Protein AF-A0A6P7I4U1-F1 (afdb_monomer)

Foldseek 3Di:
DDDDDDDDDDPPPPPPPPPFFAWEWEFEAEPNHTDDIDIDRHQFLLRVLVVVDVVPDQKDWDFKWWCDPLQNDTATDDRGPRDDHHHIYMYTYIYRPDPDDPPDDDDDDDDDDDDDDDDDDDDDDDDDDDDDDDDDDDDDDDDDPPPDQLALVVLVVLCVVQPVVLVVVCVVPVHDDPVSVVVSLLSLLVVQCVVQNLDHDLNSQVNNLVSVCVSRVVQQDDPDPPDPRSCQSPNSVVRDHDSSVSSVVVVVVVVVVVVVVVVVPDDDDDDD

Organism: NCBI:txid210632

Structure (mmCIF, N/CA/C/O backbone):
data_AF-A0A6P7I4U1-F1
#
_entry.id   AF-A0A6P7I4U1-F1
#
loop_
_atom_site.group_PDB
_atom_site.id
_atom_site.type_symbol
_atom_site.label_atom_id
_atom_site.label_alt_id
_atom_site.label_comp_id
_atom_site.label_asym_id
_atom_site.label_entity_id
_atom_site.label_seq_id
_atom_site.pdbx_PDB_ins_code
_atom_site.Cartn_x
_atom_site.Cartn_y
_atom_site.Cartn_z
_atom_site.occupancy
_atom_site.B_iso_or_equiv
_atom_site.auth_seq_id
_atom_site.auth_comp_id
_atom_site.auth_asym_id
_atom_site.auth_atom_id
_atom_site.pdbx_PDB_model_num
ATOM 1 N N . MET A 1 1 ? 2.309 65.330 44.143 1.00 39.72 1 MET A N 1
ATOM 2 C CA . MET A 1 1 ? 3.535 64.670 43.659 1.00 39.72 1 MET A CA 1
ATOM 3 C C . MET A 1 1 ? 3.526 63.281 44.280 1.00 39.72 1 MET A C 1
ATOM 5 O O . MET A 1 1 ? 3.854 63.152 45.448 1.00 39.72 1 MET A O 1
ATOM 9 N N . GLU A 1 2 ? 2.742 62.351 43.724 1.00 34.06 2 GLU A N 1
ATOM 10 C CA . GLU A 1 2 ? 3.136 61.467 42.596 1.00 34.06 2 GLU A CA 1
ATOM 11 C C . GLU A 1 2 ? 4.381 60.663 42.990 1.00 34.06 2 GLU A C 1
ATOM 13 O O . GLU A 1 2 ? 5.424 61.255 43.229 1.00 34.06 2 GLU A O 1
ATOM 18 N N . GLY A 1 3 ? 4.265 59.367 43.300 1.00 31.33 3 GLY A N 1
ATOM 19 C CA . GLY A 1 3 ? 4.234 58.259 42.324 1.00 31.33 3 GLY A CA 1
ATOM 20 C C . GLY A 1 3 ? 5.663 57.680 42.240 1.00 31.33 3 GLY A C 1
ATOM 21 O O . GLY A 1 3 ? 6.614 58.435 42.329 1.00 31.33 3 GLY A O 1
ATOM 22 N N . ALA A 1 4 ? 5.976 56.392 42.138 1.00 36.06 4 ALA A N 1
ATOM 23 C CA . ALA A 1 4 ? 5.237 55.167 41.907 1.00 36.06 4 ALA A CA 1
ATOM 24 C C . ALA A 1 4 ? 6.089 53.999 42.461 1.00 36.06 4 ALA A C 1
ATOM 26 O O . ALA A 1 4 ? 7.318 54.037 42.394 1.00 36.06 4 ALA A O 1
ATOM 27 N N . SER A 1 5 ? 5.440 52.964 42.996 1.00 37.59 5 SER A N 1
ATOM 28 C CA . SER A 1 5 ? 6.073 51.684 43.332 1.00 37.59 5 SER A CA 1
ATOM 29 C C . SER A 1 5 ? 5.970 50.771 42.109 1.00 37.59 5 SER A C 1
ATOM 31 O O . SER A 1 5 ? 4.864 50.468 41.660 1.00 37.59 5 SER A O 1
ATOM 33 N N . LEU A 1 6 ? 7.106 50.386 41.527 1.00 38.91 6 LEU A N 1
ATOM 34 C CA . LEU A 1 6 ? 7.169 49.507 40.359 1.00 38.91 6 LEU A CA 1
ATOM 35 C C . LEU A 1 6 ? 6.999 48.046 40.794 1.00 38.91 6 LEU A C 1
ATOM 37 O O . LEU A 1 6 ? 7.969 47.346 41.071 1.00 38.91 6 LEU A O 1
ATOM 41 N N . GLY A 1 7 ? 5.750 47.583 40.833 1.00 37.88 7 GLY A N 1
ATOM 42 C CA . GLY A 1 7 ? 5.425 46.162 40.768 1.00 37.88 7 GLY A CA 1
ATOM 43 C C . GLY A 1 7 ? 5.428 45.713 39.310 1.00 37.88 7 GLY A C 1
ATOM 44 O O . GLY A 1 7 ? 4.449 45.923 38.599 1.00 37.88 7 GLY A O 1
ATOM 45 N N . LEU A 1 8 ? 6.523 45.112 38.842 1.00 37.06 8 LEU A N 1
ATOM 46 C CA . LEU A 1 8 ? 6.523 44.408 37.561 1.00 37.06 8 LEU A CA 1
ATOM 47 C C . LEU A 1 8 ? 5.940 43.013 37.776 1.00 37.06 8 LEU A C 1
ATOM 49 O O . LEU A 1 8 ? 6.559 42.129 38.365 1.00 37.06 8 LEU A O 1
ATOM 53 N N . HIS A 1 9 ? 4.698 42.875 37.321 1.00 40.59 9 HIS A N 1
ATOM 54 C CA . HIS A 1 9 ? 3.956 41.632 37.249 1.00 40.59 9 HIS A CA 1
ATOM 55 C C . HIS A 1 9 ? 4.728 40.587 36.441 1.00 40.59 9 HIS A C 1
ATOM 57 O O . HIS A 1 9 ? 5.174 40.831 35.320 1.00 40.59 9 HIS A O 1
ATOM 63 N N . HIS A 1 10 ? 4.829 39.400 37.030 1.00 37.84 10 HIS A N 1
ATOM 64 C CA . HIS A 1 10 ? 5.181 38.163 36.356 1.00 37.84 10 HIS A CA 1
ATOM 65 C C . HIS A 1 10 ? 4.179 37.958 35.208 1.00 37.84 10 HIS A C 1
ATOM 67 O O . HIS A 1 10 ? 2.999 37.700 35.451 1.00 37.84 10 HIS A O 1
ATOM 73 N N . TYR A 1 11 ? 4.622 38.122 33.962 1.00 29.64 11 TYR A N 1
ATOM 74 C CA . TYR A 1 11 ? 3.853 37.701 32.795 1.00 29.64 11 TYR A CA 1
ATOM 75 C C . TYR A 1 11 ? 3.825 36.170 32.797 1.00 29.64 11 TYR A C 1
ATOM 77 O O . TYR A 1 11 ? 4.757 35.516 32.337 1.00 29.64 11 TYR A O 1
ATOM 85 N N . GLN A 1 12 ? 2.763 35.587 33.353 1.00 35.91 12 GLN A N 1
ATOM 86 C CA . GLN A 1 12 ? 2.367 34.232 32.993 1.00 35.91 12 GLN A CA 1
ATOM 87 C C . GLN A 1 12 ? 1.785 34.307 31.583 1.00 35.91 12 GLN A C 1
ATOM 89 O O . GLN A 1 12 ? 0.635 34.699 31.388 1.00 35.91 12 GLN A O 1
ATOM 94 N N . SER A 1 13 ? 2.609 33.974 30.593 1.00 34.09 13 SER A N 1
ATOM 95 C CA . SER A 1 13 ? 2.154 33.691 29.237 1.00 34.09 13 SER A CA 1
ATOM 96 C C . SER A 1 13 ? 1.272 32.447 29.285 1.00 34.09 13 SER A C 1
ATOM 98 O O . SER A 1 13 ? 1.757 31.323 29.223 1.00 34.09 13 SER A O 1
ATOM 100 N N . ASN A 1 14 ? -0.031 32.652 29.450 1.00 33.56 14 ASN A N 1
ATOM 101 C CA . ASN A 1 14 ? -1.028 31.607 29.305 1.00 33.56 14 ASN A CA 1
ATOM 102 C C . ASN A 1 14 ? -1.329 31.454 27.807 1.00 33.56 14 ASN A C 1
ATOM 104 O O . ASN A 1 14 ? -2.314 31.984 27.297 1.00 33.56 14 ASN A O 1
ATOM 108 N N . THR A 1 15 ? -0.439 30.786 27.075 1.00 37.62 15 THR A N 1
ATOM 109 C CA . THR A 1 15 ? -0.746 30.279 25.734 1.00 37.62 15 THR A CA 1
ATOM 110 C C . THR A 1 15 ? -1.595 29.024 25.900 1.00 37.62 15 THR A C 1
ATOM 112 O O . THR A 1 15 ? -1.105 27.903 25.808 1.00 37.62 15 THR A O 1
ATOM 115 N N . GLN A 1 16 ? -2.881 29.209 26.202 1.00 42.22 16 GLN A N 1
ATOM 116 C CA . GLN A 1 16 ? -3.880 28.201 25.866 1.00 42.22 16 GLN A CA 1
ATOM 117 C C . GLN A 1 16 ? -4.020 28.236 24.346 1.00 42.22 16 GLN A C 1
ATOM 119 O O . GLN A 1 16 ? -4.801 29.019 23.806 1.00 42.22 16 GLN A O 1
ATOM 124 N N . ASP A 1 17 ? -3.210 27.424 23.666 1.00 42.75 17 ASP A N 1
ATOM 125 C CA . ASP A 1 17 ? -3.489 27.024 22.294 1.00 42.75 17 ASP A CA 1
ATOM 126 C C . ASP A 1 17 ? -4.909 26.461 22.272 1.00 42.75 17 ASP A C 1
ATOM 128 O O . ASP A 1 17 ? -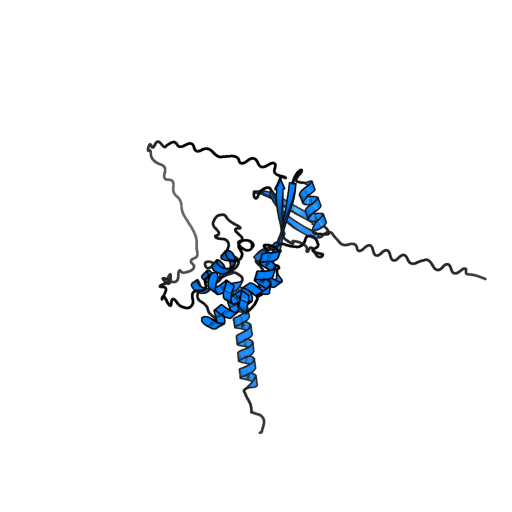5.213 25.419 22.855 1.00 42.75 17 ASP A O 1
ATOM 132 N N . ASN A 1 18 ? -5.810 27.215 21.653 1.00 46.75 18 ASN A N 1
ATOM 133 C CA . ASN A 1 18 ? -7.173 26.800 21.379 1.00 46.75 18 ASN A CA 1
ATOM 134 C C . ASN A 1 18 ? -7.123 25.827 20.195 1.00 46.75 18 ASN A C 1
ATOM 136 O O . ASN A 1 18 ? -7.522 26.164 19.080 1.00 46.75 18 ASN A O 1
ATOM 140 N N . LEU A 1 19 ? -6.523 24.656 20.418 1.00 60.91 19 LEU A N 1
ATOM 141 C CA . LEU A 1 19 ? -6.431 23.608 19.417 1.00 60.91 19 LEU A CA 1
ATOM 142 C C . LEU A 1 19 ? -7.811 22.952 19.329 1.00 60.91 19 LEU A C 1
ATOM 144 O O . LEU A 1 19 ? -8.215 22.192 20.208 1.00 60.91 19 LEU A O 1
ATOM 148 N N . GLN A 1 20 ? -8.581 23.341 18.313 1.00 75.94 20 GLN A N 1
ATOM 149 C CA . GLN A 1 20 ? -9.867 22.715 18.018 1.00 75.94 20 GLN A CA 1
ATOM 150 C C . GLN A 1 20 ? -9.642 21.215 17.761 1.00 75.94 20 GLN A C 1
ATOM 152 O O . GLN A 1 20 ? -8.737 20.873 16.994 1.00 75.94 20 GLN A O 1
ATOM 157 N N . PRO A 1 21 ? -10.442 20.322 18.371 1.00 84.88 21 PRO A N 1
ATOM 158 C CA . PRO A 1 21 ? -10.304 18.892 18.151 1.00 84.88 21 PRO A CA 1
ATOM 159 C C . PRO A 1 21 ? -10.572 18.547 16.691 1.00 84.88 21 PRO A C 1
ATOM 161 O O . PRO A 1 21 ? -11.533 19.031 16.091 1.00 84.88 21 PRO A O 1
ATOM 164 N N . SER A 1 22 ? -9.731 17.680 16.134 1.00 91.00 22 SER A N 1
ATOM 165 C CA . SER A 1 22 ? -9.856 17.238 14.750 1.00 91.00 22 SER A CA 1
ATOM 166 C C . SER A 1 22 ? -11.030 16.282 14.599 1.00 91.00 22 SER A C 1
ATOM 168 O O . SER A 1 22 ? -11.229 15.375 15.413 1.00 91.00 22 SER A O 1
ATOM 170 N N . LYS A 1 23 ? -11.800 16.463 13.529 1.00 94.12 23 LYS A N 1
ATOM 171 C CA . LYS A 1 23 ? -12.938 15.619 13.177 1.00 94.12 23 LYS A CA 1
ATOM 172 C C . LYS A 1 23 ? -12.474 14.456 12.311 1.00 94.12 23 LYS A C 1
ATOM 174 O O . LYS A 1 23 ? -12.274 14.630 11.116 1.00 94.12 23 LYS A O 1
ATOM 179 N N . VAL A 1 24 ? -12.372 13.254 12.863 1.00 94.31 24 VAL A N 1
ATOM 180 C CA . VAL A 1 24 ? -11.887 12.067 12.135 1.00 94.31 24 VAL A CA 1
ATOM 181 C C . VAL A 1 24 ? -12.987 11.028 11.942 1.00 94.31 24 VAL A C 1
ATOM 183 O O . VAL A 1 24 ? -13.883 10.888 12.776 1.00 94.31 24 VAL A O 1
ATOM 186 N N . LEU A 1 25 ? -12.935 10.295 10.831 1.00 95.25 25 LEU A N 1
ATOM 187 C CA . LEU A 1 25 ? -13.871 9.218 10.515 1.00 95.25 25 LEU A CA 1
ATOM 188 C C . LEU A 1 25 ? -13.248 7.883 10.913 1.00 95.25 25 LEU A C 1
ATOM 190 O O . LEU A 1 25 ? -12.167 7.540 10.442 1.00 95.25 25 LEU A O 1
ATOM 194 N N . VAL A 1 26 ? -13.945 7.095 11.722 1.00 95.25 26 VAL A N 1
ATOM 195 C CA . VAL A 1 26 ? -13.445 5.808 12.212 1.00 95.25 26 VAL A CA 1
ATOM 196 C C . VAL A 1 26 ? -14.404 4.696 11.850 1.00 95.25 26 VAL A C 1
ATOM 198 O O . VAL A 1 26 ? -15.600 4.796 12.114 1.00 95.25 26 VAL A O 1
ATOM 201 N N . THR A 1 27 ? -13.864 3.615 11.298 1.00 94.62 27 THR A N 1
ATOM 202 C CA . THR A 1 27 ? -14.564 2.330 11.207 1.00 94.62 27 THR A CA 1
ATOM 203 C C . THR A 1 27 ? -13.949 1.368 12.216 1.00 94.62 27 THR A C 1
ATOM 205 O O . THR A 1 27 ? -12.745 1.109 12.173 1.00 94.62 27 THR A O 1
ATOM 208 N N . THR A 1 28 ? -14.760 0.858 13.136 1.00 93.94 28 THR A N 1
ATOM 209 C CA . THR A 1 28 ? -14.320 -0.060 14.190 1.00 93.94 28 THR A CA 1
ATOM 210 C C . THR A 1 28 ? -14.669 -1.485 13.803 1.00 93.94 28 THR A C 1
ATOM 212 O O . THR A 1 28 ? -15.816 -1.789 13.472 1.00 93.94 28 THR A O 1
ATOM 215 N N . PHE A 1 29 ? -13.680 -2.362 13.895 1.00 92.00 29 PHE A N 1
ATOM 216 C CA . PHE A 1 29 ? -13.803 -3.793 13.686 1.00 92.00 29 PHE A CA 1
ATOM 217 C C . PHE A 1 29 ? -13.573 -4.504 15.011 1.00 92.00 29 PHE A C 1
ATOM 219 O O . PHE A 1 29 ? -12.588 -4.233 15.692 1.00 92.00 29 PHE A O 1
ATOM 226 N N . LYS A 1 30 ? -14.459 -5.431 15.361 1.00 92.12 30 LYS A N 1
ATOM 227 C CA . LYS A 1 30 ? -14.314 -6.321 16.509 1.00 92.12 30 LYS A CA 1
ATOM 228 C C . LYS A 1 30 ? -14.248 -7.755 16.012 1.00 92.12 30 LYS A C 1
ATOM 230 O O . LYS A 1 30 ? -15.138 -8.176 15.278 1.00 92.12 30 LYS A O 1
ATOM 235 N N . ASP A 1 31 ? -13.188 -8.478 16.364 1.00 87.25 31 ASP A N 1
ATOM 236 C CA . ASP A 1 31 ? -12.969 -9.865 15.931 1.00 87.25 31 ASP A CA 1
ATOM 237 C C . ASP A 1 31 ? -13.151 -10.021 14.401 1.00 87.25 31 ASP A C 1
ATOM 239 O O . ASP A 1 31 ? -13.798 -10.941 13.905 1.00 87.25 31 ASP A O 1
ATOM 243 N N . LYS A 1 32 ? -12.586 -9.061 13.645 1.00 80.56 32 LYS A N 1
ATOM 244 C CA . LYS A 1 32 ? -12.658 -8.907 12.171 1.00 80.56 32 LYS A CA 1
ATOM 245 C C . LYS A 1 32 ? -14.027 -8.530 11.587 1.00 80.56 32 LYS A C 1
ATOM 247 O O . LYS A 1 32 ? -14.126 -8.368 10.374 1.00 80.56 32 LYS A O 1
ATOM 252 N N . THR A 1 33 ? -15.048 -8.333 12.412 1.00 85.19 33 THR A N 1
ATOM 253 C CA . THR A 1 33 ? -16.379 -7.899 11.968 1.00 85.19 33 THR A CA 1
ATOM 254 C C . THR A 1 33 ? -16.526 -6.393 12.151 1.00 85.19 33 THR A C 1
ATOM 256 O O . THR A 1 33 ? -16.206 -5.875 13.217 1.00 85.19 33 THR A O 1
ATOM 259 N N . GLU A 1 34 ? -16.999 -5.670 11.134 1.00 91.31 34 GLU A N 1
ATOM 260 C CA . GLU A 1 34 ? -17.320 -4.244 11.279 1.00 91.31 34 GLU A CA 1
ATOM 261 C C . GLU A 1 34 ? -18.470 -4.074 12.284 1.00 91.31 34 GLU A C 1
ATOM 263 O O . GLU A 1 34 ? -19.540 -4.654 12.106 1.00 91.31 34 GLU A O 1
ATOM 268 N N . VAL A 1 35 ? -18.257 -3.279 13.336 1.00 92.44 35 VAL A N 1
ATOM 269 C CA . VAL A 1 35 ? -19.256 -3.050 14.396 1.00 92.44 35 VAL A CA 1
ATOM 270 C C . VAL A 1 35 ? -19.761 -1.614 14.463 1.00 92.44 35 VAL A C 1
ATOM 272 O O . VAL A 1 35 ? -20.850 -1.384 14.984 1.00 92.44 35 VAL A O 1
ATOM 275 N N . ALA A 1 36 ? -18.994 -0.639 13.965 1.00 92.06 36 ALA A N 1
ATOM 276 C CA . ALA A 1 36 ? -19.393 0.765 14.007 1.00 92.06 36 ALA A CA 1
ATOM 277 C C . ALA A 1 36 ? -18.668 1.626 12.964 1.00 92.06 36 ALA A C 1
ATOM 279 O O . ALA A 1 36 ? -17.512 1.372 12.625 1.00 92.06 36 ALA A O 1
ATOM 280 N N . LYS A 1 37 ? -19.336 2.707 12.542 1.00 94.06 37 LYS A N 1
ATOM 281 C CA . LYS A 1 37 ? -18.764 3.828 11.785 1.00 94.06 37 LYS A CA 1
ATOM 282 C C . LYS A 1 37 ? -19.115 5.133 12.484 1.00 94.06 37 LYS A C 1
ATOM 284 O O . LYS A 1 37 ? -20.273 5.542 12.479 1.00 94.06 37 LYS A O 1
ATOM 289 N N . ASN A 1 38 ? -18.114 5.778 13.068 1.00 93.88 38 ASN A N 1
ATOM 290 C CA . ASN A 1 38 ? -18.288 6.940 13.928 1.00 93.88 38 ASN A CA 1
ATOM 291 C C . ASN A 1 38 ? -17.453 8.120 13.437 1.00 93.88 38 ASN A C 1
ATOM 293 O O . ASN A 1 38 ? -16.459 7.964 12.728 1.00 93.88 38 ASN A O 1
ATOM 297 N N . ILE A 1 39 ? -17.858 9.315 13.855 1.00 95.12 39 ILE A N 1
ATOM 298 C CA . ILE A 1 39 ? -17.056 10.524 13.718 1.00 95.12 39 ILE A CA 1
ATOM 299 C C . ILE A 1 39 ? -16.611 10.930 15.115 1.00 95.12 39 ILE A C 1
ATOM 301 O O . ILE A 1 39 ? -17.451 11.190 15.977 1.00 95.12 39 ILE A O 1
ATOM 305 N N . PHE A 1 40 ? -15.302 10.998 15.321 1.00 92.69 40 PHE A N 1
ATOM 306 C CA . PHE A 1 40 ? -14.706 11.407 16.585 1.00 92.69 40 PHE A CA 1
ATOM 307 C C . PHE A 1 40 ? -14.158 12.827 16.482 1.00 92.69 40 PHE A C 1
ATOM 309 O O . PHE A 1 40 ? -13.668 13.232 15.431 1.00 92.69 40 PHE A O 1
ATOM 316 N N . HIS A 1 41 ? -14.249 13.565 17.586 1.00 94.06 41 HIS A N 1
ATOM 317 C CA . HIS A 1 41 ? -13.580 14.851 17.762 1.00 94.06 41 HIS A CA 1
ATOM 318 C C . HIS A 1 41 ? -12.450 14.612 18.756 1.00 94.06 41 HIS A C 1
ATOM 320 O O . HIS A 1 41 ? -12.710 14.418 19.943 1.00 94.06 41 HIS A O 1
ATOM 326 N N . VAL A 1 42 ? -11.223 14.531 18.252 1.00 90.75 42 VAL A N 1
ATOM 327 C CA . VAL A 1 42 ? -10.058 14.065 19.015 1.00 90.75 42 VAL A CA 1
ATOM 328 C C . VAL A 1 42 ? -8.848 14.939 18.750 1.00 90.75 42 VAL A C 1
ATOM 330 O O . VAL A 1 42 ? -8.674 15.479 17.660 1.00 90.75 42 VAL A O 1
ATOM 333 N N . ASN A 1 43 ? -7.993 15.053 19.762 1.00 87.69 43 ASN A N 1
ATOM 334 C CA . ASN A 1 43 ? -6.753 15.827 19.664 1.00 87.69 43 ASN A CA 1
ATOM 335 C C . ASN A 1 43 ? -5.522 14.949 19.399 1.00 87.69 43 ASN A C 1
ATOM 337 O O . ASN A 1 43 ? -4.468 15.462 19.049 1.00 87.69 43 ASN A O 1
ATOM 341 N N . SER A 1 44 ? -5.631 13.629 19.590 1.00 88.25 44 SER A N 1
ATOM 342 C CA . SER A 1 44 ? -4.526 12.686 19.369 1.00 88.25 44 SER A CA 1
ATOM 343 C C . SER A 1 44 ? -5.021 11.289 18.991 1.00 88.25 44 SER A C 1
ATOM 345 O O . SER A 1 44 ? -6.161 10.919 19.286 1.00 88.25 44 SER A O 1
ATOM 347 N N . ALA A 1 45 ? -4.156 10.486 18.364 1.00 87.56 45 ALA A N 1
ATOM 348 C CA . ALA A 1 45 ? -4.453 9.083 18.070 1.00 87.56 45 ALA A CA 1
ATOM 349 C C . ALA A 1 45 ? -4.718 8.273 19.354 1.00 87.56 45 ALA A C 1
ATOM 351 O O . ALA A 1 45 ? -5.571 7.387 19.367 1.00 87.56 45 ALA A O 1
ATOM 352 N N . LYS A 1 46 ? -4.053 8.618 20.464 1.00 88.38 46 LYS A N 1
ATOM 353 C CA . LYS A 1 46 ? -4.313 8.005 21.771 1.00 88.38 46 LYS A CA 1
ATOM 354 C C . LYS A 1 46 ? -5.746 8.264 22.252 1.00 88.38 46 LYS A C 1
ATOM 356 O O . LYS A 1 46 ? -6.424 7.328 22.661 1.00 88.38 46 LYS A O 1
ATOM 361 N N . ASP A 1 47 ? -6.207 9.509 22.168 1.00 89.94 47 ASP A N 1
ATOM 362 C CA . ASP A 1 47 ? -7.576 9.904 22.530 1.00 89.94 47 ASP A CA 1
ATOM 363 C C . ASP A 1 47 ? -8.614 9.161 21.667 1.00 89.94 47 ASP A C 1
ATOM 365 O O . ASP A 1 47 ? -9.590 8.615 22.177 1.00 89.94 47 ASP A O 1
ATOM 369 N N . LEU A 1 48 ? -8.338 9.011 20.366 1.00 91.50 48 LEU A N 1
ATOM 370 C CA . LEU A 1 48 ? -9.152 8.206 19.450 1.00 91.50 48 LEU A CA 1
ATOM 371 C C . LEU A 1 48 ? -9.293 6.743 19.893 1.00 91.50 48 LEU A C 1
ATOM 373 O O . LEU A 1 48 ? -10.395 6.186 19.874 1.00 91.50 48 LEU A O 1
ATOM 377 N N . ILE A 1 49 ? -8.181 6.121 20.288 1.00 90.44 49 ILE A N 1
ATOM 378 C CA . ILE A 1 49 ? -8.151 4.737 20.768 1.00 90.44 49 ILE A CA 1
ATOM 379 C C . ILE A 1 49 ? -8.915 4.616 22.087 1.00 90.44 49 ILE A C 1
ATOM 381 O O . ILE A 1 49 ? -9.776 3.745 22.206 1.00 90.44 49 ILE A O 1
ATOM 385 N N . ASP A 1 50 ? -8.635 5.492 23.054 1.00 90.75 50 ASP A N 1
ATOM 386 C CA . ASP A 1 50 ? -9.271 5.474 24.374 1.00 90.75 50 ASP A CA 1
ATOM 387 C C . ASP A 1 50 ? -10.800 5.611 24.239 1.00 90.75 50 ASP A C 1
ATOM 389 O O . ASP A 1 50 ? -11.552 4.826 24.825 1.00 90.75 50 ASP A O 1
ATOM 393 N N . GLN A 1 51 ? -11.273 6.545 23.402 1.00 92.25 51 GLN A N 1
ATOM 394 C CA . GLN A 1 51 ? -12.702 6.723 23.128 1.00 92.25 51 GLN A CA 1
ATOM 395 C C . GLN A 1 51 ? -13.319 5.511 22.415 1.00 92.25 51 GLN A C 1
ATOM 397 O O . GLN A 1 51 ? -14.451 5.127 22.716 1.00 92.25 51 GLN A O 1
ATOM 402 N N . SER A 1 52 ? -12.584 4.873 21.502 1.00 91.06 52 SER A N 1
ATOM 403 C CA . SER A 1 52 ? -13.058 3.674 20.796 1.00 91.06 52 SER A CA 1
ATOM 404 C C . SER A 1 52 ? -13.154 2.456 21.721 1.00 91.06 52 SER A C 1
ATOM 406 O O . SER A 1 52 ? -14.125 1.703 21.650 1.00 91.06 52 SER A O 1
ATOM 408 N N . LEU A 1 53 ? -12.193 2.284 22.633 1.00 90.94 53 LEU A N 1
ATOM 409 C CA . LEU A 1 53 ? -12.202 1.222 23.643 1.00 90.94 53 LEU A CA 1
ATOM 410 C C . LEU A 1 53 ? -13.303 1.433 24.688 1.00 90.94 53 LEU A C 1
ATOM 412 O O . LEU A 1 53 ? -13.945 0.470 25.101 1.00 90.94 53 LEU A O 1
ATOM 416 N N . ALA A 1 54 ? -13.585 2.680 25.077 1.00 89.38 54 ALA A N 1
ATOM 417 C CA . ALA A 1 54 ? -14.672 2.992 26.007 1.00 89.38 54 ALA A CA 1
ATOM 418 C C . ALA A 1 54 ? -16.056 2.573 25.471 1.00 89.38 54 ALA A C 1
ATOM 420 O O . ALA A 1 54 ? -16.944 2.230 26.251 1.00 89.38 54 ALA A O 1
ATOM 421 N N . GLN A 1 55 ? -16.236 2.557 24.146 1.00 87.31 55 GLN A N 1
ATOM 422 C CA . GLN A 1 55 ? -17.459 2.074 23.497 1.00 87.31 55 GLN A CA 1
ATOM 423 C C . GLN A 1 55 ? -17.545 0.539 23.434 1.00 87.31 55 GLN A C 1
ATOM 425 O O . GLN A 1 55 ? -18.622 0.004 23.179 1.00 87.31 55 GLN A O 1
ATOM 430 N N . GLN A 1 56 ? -16.433 -0.176 23.638 1.00 83.50 56 GLN A N 1
ATOM 431 C CA . GLN A 1 56 ? -16.309 -1.618 23.412 1.00 83.50 56 GLN A CA 1
ATOM 432 C C . GLN A 1 56 ? -15.657 -2.303 24.626 1.00 83.50 56 GLN A C 1
ATOM 434 O O . GLN A 1 56 ? -14.462 -2.594 24.650 1.00 83.50 56 GLN A O 1
ATOM 439 N N . THR A 1 57 ? -16.458 -2.592 25.656 1.00 82.19 57 THR A N 1
ATOM 440 C CA . THR A 1 57 ? -15.978 -3.216 26.902 1.00 82.19 57 THR A CA 1
ATOM 441 C C . THR A 1 57 ? -15.329 -4.583 26.668 1.00 82.19 57 THR A C 1
ATOM 443 O O . THR A 1 57 ? -15.844 -5.396 25.898 1.00 82.19 57 THR A O 1
ATOM 446 N N . GLY A 1 58 ? -14.236 -4.864 27.387 1.00 85.44 58 GLY A N 1
ATOM 447 C CA . GLY A 1 58 ? -13.557 -6.169 27.364 1.00 85.44 58 GLY A CA 1
ATOM 448 C C . GLY A 1 58 ? -12.731 -6.443 26.104 1.00 85.44 58 GLY A C 1
ATOM 449 O O . GLY A 1 58 ? -12.352 -7.590 25.864 1.00 85.44 58 GLY A O 1
ATOM 450 N N . CYS A 1 59 ? -12.468 -5.413 25.297 1.00 88.62 59 CYS A N 1
ATOM 451 C CA . CYS A 1 59 ? -11.656 -5.521 24.093 1.00 88.62 59 CYS A CA 1
ATOM 452 C C . CYS A 1 59 ? -10.273 -4.884 24.297 1.00 88.62 59 CYS A C 1
ATOM 454 O O . CYS A 1 59 ? -10.108 -3.994 25.133 1.00 88.62 59 CYS A O 1
ATOM 456 N N . VAL A 1 60 ? -9.288 -5.325 23.519 1.00 91.19 60 VAL A N 1
ATOM 457 C CA . VAL A 1 60 ? -7.966 -4.690 23.413 1.00 91.19 60 VAL A CA 1
ATOM 458 C C . VAL A 1 60 ? -7.743 -4.196 21.988 1.00 91.19 60 VAL A C 1
ATOM 460 O O . VAL A 1 60 ? -8.369 -4.694 21.055 1.00 91.19 60 VAL A O 1
ATOM 463 N N . LEU A 1 61 ? -6.878 -3.194 21.821 1.00 90.31 61 LEU A N 1
ATOM 464 C CA . LEU A 1 61 ? -6.480 -2.718 20.498 1.00 90.31 61 LEU A CA 1
ATOM 465 C C . LEU A 1 61 ? -5.526 -3.729 19.855 1.00 90.31 61 LEU A C 1
ATOM 467 O O . LEU A 1 61 ? -4.454 -3.985 20.398 1.00 90.31 61 LEU A O 1
ATOM 471 N N . ASP A 1 62 ? -5.886 -4.232 18.678 1.00 88.25 62 ASP A N 1
ATOM 472 C CA . ASP A 1 62 ? -5.002 -5.057 17.855 1.00 88.25 62 ASP A CA 1
ATOM 473 C C . ASP A 1 62 ? -4.160 -4.185 16.928 1.00 88.25 62 ASP A C 1
ATOM 475 O O . ASP A 1 62 ? -2.939 -4.315 16.864 1.00 88.25 62 ASP A O 1
ATOM 479 N N . ARG A 1 63 ? -4.831 -3.319 16.156 1.00 87.62 63 ARG A N 1
ATOM 480 C CA . ARG A 1 63 ? -4.214 -2.495 15.110 1.00 87.62 63 ARG A CA 1
ATOM 481 C C . ARG A 1 63 ? -4.972 -1.190 14.924 1.00 87.62 63 ARG A C 1
ATOM 483 O O . ARG A 1 63 ? -6.203 -1.164 14.941 1.00 87.62 63 ARG A O 1
ATOM 490 N N . LEU A 1 64 ? -4.220 -0.129 14.662 1.00 89.06 64 LEU A N 1
ATOM 491 C CA . LEU A 1 64 ? -4.725 1.156 14.197 1.00 89.06 64 LEU A CA 1
ATOM 492 C C . LEU A 1 64 ? -4.201 1.380 12.778 1.00 89.06 64 LEU A C 1
ATOM 494 O O . LEU A 1 64 ? -2.990 1.400 12.562 1.00 89.06 64 LEU A O 1
ATOM 498 N N . LEU A 1 65 ? -5.109 1.551 11.819 1.00 88.06 65 LEU A N 1
ATOM 499 C CA . LEU A 1 65 ? -4.750 1.886 10.447 1.00 88.06 65 LEU A CA 1
ATOM 500 C C . LEU A 1 65 ? -5.277 3.266 10.062 1.00 88.06 65 LEU A C 1
ATOM 502 O O . LEU A 1 65 ? -6.427 3.585 10.357 1.00 88.06 65 LEU A O 1
ATOM 506 N N . LYS A 1 66 ? -4.488 4.035 9.314 1.00 90.12 66 LYS A N 1
ATOM 507 C CA . LYS A 1 66 ? -4.880 5.316 8.712 1.00 90.12 66 LYS A CA 1
ATOM 508 C C . LYS A 1 66 ? -4.994 5.179 7.205 1.00 90.12 66 LYS A C 1
ATOM 510 O O . LYS A 1 66 ? -4.114 4.606 6.567 1.00 90.12 66 LYS A O 1
ATOM 515 N N . TYR A 1 67 ? -6.049 5.730 6.617 1.00 86.31 67 TYR A N 1
ATOM 516 C CA . TYR A 1 67 ? -6.155 5.835 5.171 1.00 86.31 67 TYR A CA 1
ATOM 517 C C . TYR A 1 67 ? -5.122 6.828 4.661 1.00 86.31 67 TYR A C 1
ATOM 519 O O . TYR A 1 67 ? -5.147 8.010 5.004 1.00 86.31 67 TYR A O 1
ATOM 527 N N . ASN A 1 68 ? -4.249 6.358 3.791 1.00 82.69 68 ASN A N 1
ATOM 528 C CA . ASN A 1 68 ? -3.265 7.186 3.140 1.00 82.69 68 ASN A CA 1
ATOM 529 C C . ASN A 1 68 ? -3.691 7.429 1.688 1.00 82.69 68 ASN A C 1
ATOM 531 O O . ASN A 1 68 ? -3.951 6.490 0.943 1.00 82.69 68 ASN A O 1
ATOM 535 N N . THR A 1 69 ? -3.789 8.696 1.288 1.00 80.00 69 THR A N 1
ATOM 536 C CA . THR A 1 69 ? -4.280 9.114 -0.035 1.00 80.00 69 THR A CA 1
ATOM 537 C C . THR A 1 69 ? -3.277 8.882 -1.152 1.00 80.00 69 THR A C 1
ATOM 539 O O . THR A 1 69 ? -3.690 8.488 -2.240 1.00 80.00 69 THR A O 1
ATOM 542 N N . ASP A 1 70 ? -1.978 9.065 -0.886 1.00 68.50 70 ASP A N 1
ATOM 543 C CA . ASP A 1 70 ? -0.927 8.632 -1.814 1.00 68.50 70 ASP A CA 1
ATOM 544 C C . ASP A 1 70 ? -1.072 7.134 -2.064 1.00 68.50 70 ASP A C 1
ATOM 546 O O . ASP A 1 70 ? -0.797 6.669 -3.171 1.00 68.50 70 ASP A O 1
ATOM 550 N N . PHE A 1 71 ? -1.492 6.416 -1.007 1.00 68.81 71 PHE A N 1
ATOM 551 C CA . PHE A 1 71 ? -1.592 4.978 -0.995 1.00 68.81 71 PHE A CA 1
ATOM 552 C C . PHE A 1 71 ? -2.927 4.351 -1.406 1.00 68.81 71 PHE A C 1
ATOM 554 O O . PHE A 1 71 ? -2.995 3.180 -1.767 1.00 68.81 71 PHE A O 1
ATOM 561 N N . MET A 1 72 ? -4.000 5.130 -1.436 1.00 73.50 72 MET A N 1
ATOM 562 C CA . MET A 1 72 ? -5.355 4.604 -1.598 1.00 73.50 72 MET A CA 1
ATOM 563 C C . MET A 1 72 ? -5.626 3.372 -0.710 1.00 73.50 72 MET A C 1
ATOM 565 O O . MET A 1 72 ? -6.363 2.466 -1.096 1.00 73.50 72 MET A O 1
ATOM 569 N N . GLU A 1 73 ? -4.990 3.314 0.462 1.00 76.81 73 GLU A N 1
ATOM 570 C CA . GLU A 1 73 ? -4.924 2.125 1.307 1.00 76.81 73 GLU A CA 1
ATOM 571 C C . GLU A 1 73 ? -4.857 2.512 2.788 1.00 76.81 73 GLU A C 1
ATOM 573 O O . GLU A 1 73 ? -4.437 3.617 3.137 1.00 76.81 73 GLU A O 1
ATOM 578 N N . TYR A 1 74 ? -5.254 1.587 3.660 1.00 83.06 74 TYR A N 1
ATOM 579 C CA . TYR A 1 74 ? -5.099 1.725 5.106 1.00 83.06 74 TYR A CA 1
ATOM 580 C C . TYR A 1 74 ? -3.732 1.181 5.545 1.00 83.06 74 TYR A C 1
ATOM 582 O O . TYR A 1 74 ? -3.448 -0.003 5.368 1.00 83.06 74 TYR A O 1
ATOM 590 N N . ILE A 1 75 ? -2.890 2.044 6.117 1.00 82.88 75 ILE A N 1
ATOM 591 C CA . ILE A 1 75 ? -1.535 1.713 6.586 1.00 82.88 75 ILE A CA 1
ATOM 592 C C . ILE A 1 75 ? -1.478 1.686 8.112 1.00 82.88 75 ILE A C 1
ATOM 594 O O . ILE A 1 75 ? -2.168 2.477 8.750 1.00 82.88 75 ILE A O 1
ATOM 598 N N . ASP A 1 76 ? -0.652 0.811 8.693 1.00 82.44 76 ASP A N 1
ATOM 599 C CA . ASP A 1 76 ? -0.386 0.848 10.136 1.00 82.44 76 ASP A CA 1
ATOM 600 C C . ASP A 1 76 ? 0.251 2.180 10.509 1.00 82.44 76 ASP A C 1
ATOM 602 O O . ASP A 1 76 ? 1.185 2.643 9.847 1.00 82.44 76 ASP A O 1
ATOM 606 N N . VAL A 1 77 ? -0.257 2.772 11.581 1.00 80.69 77 VAL A N 1
ATOM 607 C CA . VAL A 1 77 ? 0.275 4.010 12.141 1.00 80.69 77 VAL A CA 1
ATOM 608 C C . VAL A 1 77 ? 0.663 3.798 13.591 1.00 80.69 77 VAL A C 1
ATOM 610 O O . VAL A 1 77 ? 0.025 3.037 14.322 1.00 80.69 77 VAL A O 1
ATOM 613 N N . ASP A 1 78 ? 1.742 4.464 13.991 1.00 69.94 78 ASP A N 1
ATOM 614 C CA . ASP A 1 78 ? 2.155 4.484 15.386 1.00 69.94 78 ASP A CA 1
ATOM 615 C C . ASP A 1 78 ? 1.092 5.227 16.211 1.00 69.94 78 ASP A C 1
ATOM 617 O O . ASP A 1 78 ? 0.522 6.231 15.780 1.00 69.94 78 ASP A O 1
ATOM 621 N N . MET A 1 79 ? 0.839 4.732 17.420 1.00 68.25 79 MET A N 1
ATOM 622 C CA . MET A 1 79 ? -0.099 5.312 18.384 1.00 68.25 79 MET A CA 1
ATOM 623 C C . MET A 1 79 ? 0.304 6.734 18.810 1.00 68.25 79 MET A C 1
ATOM 625 O O . MET A 1 79 ? -0.510 7.453 19.388 1.00 68.25 79 MET A O 1
ATOM 629 N N . ASN A 1 80 ? 1.548 7.126 18.521 1.00 62.94 80 ASN A N 1
ATOM 630 C CA . ASN A 1 80 ? 2.119 8.436 18.810 1.00 62.94 80 ASN A CA 1
ATOM 631 C C . ASN A 1 80 ? 2.093 9.402 17.606 1.00 62.94 80 ASN A C 1
ATOM 633 O O . ASN A 1 80 ? 2.844 10.373 17.612 1.00 62.94 80 ASN A O 1
ATOM 637 N N . GLU A 1 81 ? 1.292 9.158 16.557 1.00 63.75 81 GLU A N 1
ATOM 638 C CA . GLU A 1 81 ? 1.130 10.138 15.466 1.00 63.75 81 GLU A CA 1
ATOM 639 C C . GLU A 1 81 ? 0.681 11.509 16.018 1.00 63.75 81 GLU A C 1
ATOM 641 O O . GLU A 1 81 ? -0.416 11.644 16.562 1.00 63.75 81 GLU A O 1
ATOM 646 N N . GLU A 1 82 ? 1.533 12.529 15.861 1.00 59.22 82 GLU A N 1
ATOM 647 C CA . GLU A 1 82 ? 1.340 13.861 16.459 1.00 59.22 82 GLU A CA 1
ATOM 648 C C . GLU A 1 82 ? 0.505 14.839 15.609 1.00 59.22 82 GLU A C 1
ATOM 650 O O . GLU A 1 82 ? 0.304 15.977 16.018 1.00 59.22 82 GLU A O 1
ATOM 655 N N . GLU A 1 83 ? -0.046 14.433 14.458 1.00 70.75 83 GLU A N 1
ATOM 656 C CA . GLU A 1 83 ? -0.919 15.324 13.678 1.00 70.75 83 GLU A CA 1
ATOM 657 C C . GLU A 1 83 ? -2.085 14.565 13.024 1.00 70.75 83 GLU A C 1
ATOM 659 O O . GLU A 1 83 ? -1.986 14.008 11.924 1.00 70.75 83 GLU A O 1
ATOM 664 N N . LEU A 1 84 ? -3.219 14.546 13.729 1.00 84.94 84 LEU A N 1
ATOM 665 C CA . LEU A 1 84 ? -4.513 14.214 13.141 1.00 84.94 84 LEU A CA 1
ATOM 666 C C . LEU A 1 84 ? -4.963 15.381 12.268 1.00 84.94 84 LEU A C 1
ATOM 668 O O . LEU A 1 84 ? -4.859 16.537 12.672 1.00 84.94 84 LEU A O 1
ATOM 672 N N . LYS A 1 85 ? -5.481 15.080 11.079 1.00 86.94 85 LYS A N 1
ATOM 673 C CA . LYS A 1 85 ? -6.087 16.087 10.211 1.00 86.94 85 LYS A CA 1
ATOM 674 C C . LYS A 1 85 ? -7.584 15.882 10.142 1.00 86.94 85 LYS A C 1
ATOM 676 O O . LYS A 1 85 ? -8.094 14.764 10.244 1.00 86.94 85 LYS A O 1
ATOM 681 N N . ASP A 1 86 ? -8.286 16.987 9.937 1.00 89.81 86 ASP A N 1
ATOM 682 C CA . ASP A 1 86 ? -9.718 16.958 9.702 1.00 89.81 86 ASP A CA 1
ATOM 683 C C . ASP A 1 86 ? -10.050 16.037 8.524 1.00 89.81 86 ASP A C 1
ATOM 685 O O . ASP A 1 86 ? -9.465 16.115 7.443 1.00 89.81 86 ASP A O 1
ATOM 689 N N . LEU A 1 87 ? -11.033 15.173 8.762 1.00 89.88 87 LEU A N 1
ATOM 690 C CA . LEU A 1 87 ? -11.547 14.137 7.874 1.0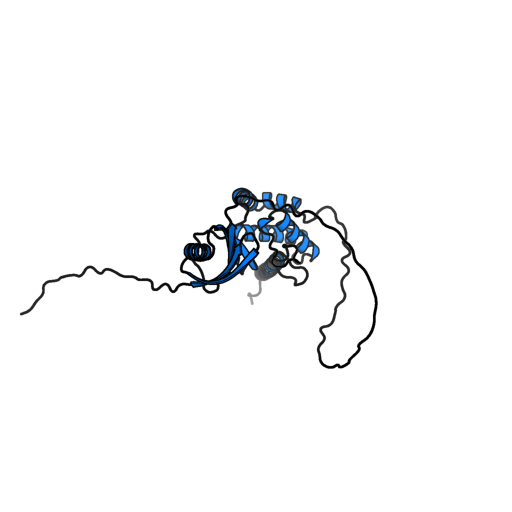0 89.88 87 LEU A CA 1
ATOM 691 C C . LEU A 1 87 ? -10.575 12.988 7.577 1.00 89.88 87 LEU A C 1
ATOM 693 O O . LEU A 1 87 ? -10.866 12.170 6.697 1.00 89.88 87 LEU A O 1
ATOM 697 N N . ASP A 1 88 ? -9.481 12.862 8.335 1.00 91.38 88 ASP A N 1
ATOM 698 C CA . ASP A 1 88 ? -8.672 11.646 8.309 1.00 91.38 88 ASP A CA 1
ATOM 699 C C . ASP A 1 88 ? -9.560 10.427 8.585 1.00 91.38 88 ASP A C 1
ATOM 701 O O . ASP A 1 88 ? -10.467 10.451 9.425 1.00 91.38 88 ASP A O 1
ATOM 705 N N . ARG A 1 89 ? -9.297 9.343 7.854 1.00 92.62 89 ARG A N 1
ATOM 706 C CA . ARG A 1 89 ? -10.060 8.099 7.968 1.00 92.62 89 ARG A CA 1
ATOM 707 C C . ARG A 1 89 ? -9.206 7.037 8.634 1.00 92.62 89 ARG A C 1
ATOM 709 O O . ARG A 1 89 ? -8.126 6.737 8.137 1.00 92.62 89 ARG A O 1
ATOM 716 N N . TYR A 1 90 ? -9.718 6.420 9.690 1.00 92.44 90 TYR A N 1
ATOM 717 C CA . TYR A 1 90 ? -9.040 5.362 10.431 1.00 92.44 90 TYR A CA 1
ATOM 718 C C . TYR A 1 90 ? -9.865 4.082 10.468 1.00 92.44 90 TYR A C 1
ATOM 720 O O . TYR A 1 90 ? -11.095 4.117 10.520 1.00 92.44 90 TYR A O 1
ATOM 728 N N . HIS A 1 91 ? -9.172 2.949 10.479 1.00 92.62 91 HIS A N 1
ATOM 729 C CA . HIS A 1 91 ? -9.725 1.665 10.881 1.00 92.62 91 HIS A CA 1
ATOM 730 C C . HIS A 1 91 ? -9.106 1.250 12.210 1.00 92.62 91 HIS A C 1
ATOM 732 O O . HIS A 1 91 ? -7.884 1.252 12.357 1.00 92.62 91 HIS A O 1
ATOM 738 N N . ILE A 1 92 ? -9.952 0.875 13.163 1.00 92.44 92 ILE A N 1
ATOM 739 C CA . ILE A 1 92 ? -9.529 0.379 14.471 1.00 92.44 92 ILE A CA 1
ATOM 740 C C . ILE A 1 92 ? -9.943 -1.076 14.574 1.00 92.44 92 ILE A C 1
ATOM 742 O O . ILE A 1 92 ? -11.122 -1.391 14.440 1.00 92.44 92 ILE A O 1
ATOM 746 N N . PHE A 1 93 ? -8.974 -1.951 14.812 1.00 90.62 93 PHE A N 1
ATOM 747 C CA . PHE A 1 93 ? -9.206 -3.372 15.025 1.00 90.62 93 PHE A CA 1
ATOM 748 C C . PHE A 1 93 ? -9.084 -3.673 16.505 1.00 90.62 93 PHE A C 1
ATOM 750 O O . PHE A 1 93 ? -8.059 -3.382 17.121 1.00 90.62 93 PHE A O 1
ATOM 757 N N . LEU A 1 94 ? -10.150 -4.239 17.051 1.00 92.75 94 LEU A N 1
ATOM 758 C CA . LEU A 1 94 ? -10.252 -4.671 18.426 1.00 92.75 94 LEU A CA 1
ATOM 759 C C . LEU A 1 94 ? -10.452 -6.186 18.463 1.00 92.75 94 LEU A C 1
ATOM 761 O O . LEU A 1 94 ? -11.255 -6.725 17.694 1.00 92.75 94 LEU A O 1
ATOM 765 N N . SER A 1 95 ? -9.806 -6.850 19.411 1.00 90.06 95 SER A N 1
ATOM 766 C CA . SER A 1 9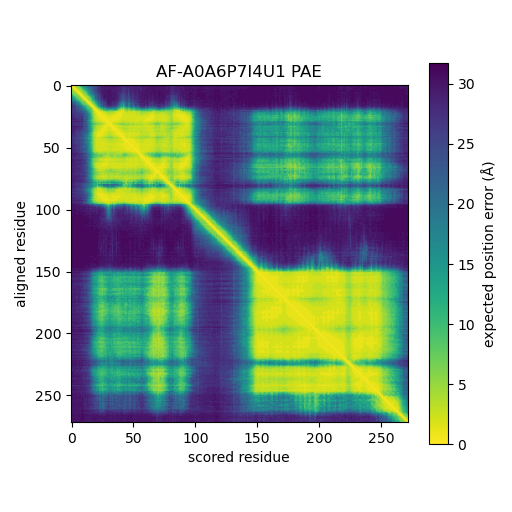5 ? -10.090 -8.244 19.740 1.00 90.06 95 SER A CA 1
ATOM 767 C C . SER A 1 95 ? -10.739 -8.335 21.108 1.00 90.06 95 SER A C 1
ATOM 769 O O . SER A 1 95 ? -10.414 -7.579 22.031 1.00 90.06 95 SER A O 1
ATOM 771 N N . THR A 1 96 ? -11.668 -9.275 21.262 1.00 88.81 96 THR A N 1
ATOM 772 C CA . THR A 1 96 ? -12.043 -9.723 22.603 1.00 88.81 96 THR A CA 1
ATOM 773 C C . THR A 1 96 ? -10.858 -10.460 23.215 1.00 88.81 96 THR A C 1
ATOM 775 O O . THR A 1 96 ? -10.200 -11.259 22.548 1.00 88.81 96 THR A O 1
ATOM 778 N N . GLN A 1 97 ? -10.547 -10.198 24.487 1.00 67.12 97 GLN A N 1
ATOM 779 C CA . GLN A 1 97 ? -9.535 -10.985 25.194 1.00 67.12 97 GLN A CA 1
ATOM 780 C C . GLN A 1 97 ? -10.023 -12.440 25.272 1.00 67.12 97 GLN A C 1
ATOM 782 O O . GLN A 1 97 ? -10.863 -12.798 26.097 1.00 67.12 97 GLN A O 1
ATOM 787 N N . GLY A 1 98 ? -9.552 -13.272 24.346 1.00 53.72 98 GLY A N 1
ATOM 788 C CA . GLY A 1 98 ? -10.006 -14.642 24.204 1.00 53.72 98 GLY A CA 1
ATOM 789 C C . GLY A 1 98 ? -9.508 -15.521 25.345 1.00 53.72 98 GLY A C 1
ATOM 790 O O . GLY A 1 98 ? -8.341 -15.900 25.385 1.00 53.72 98 GLY A O 1
ATOM 791 N N . THR A 1 99 ? -10.435 -15.975 26.187 1.00 41.19 99 THR A N 1
ATOM 792 C CA . THR A 1 99 ? -10.508 -17.425 26.400 1.00 41.19 99 THR A CA 1
ATOM 793 C C . THR A 1 99 ? -10.961 -18.004 25.063 1.00 41.19 99 THR A C 1
ATOM 795 O O . THR A 1 99 ? -12.093 -17.766 24.648 1.00 41.19 99 THR A O 1
ATOM 798 N N . GLN A 1 100 ? -10.055 -18.664 24.337 1.00 40.38 100 GLN A N 1
ATOM 799 C CA . GLN A 1 100 ? -10.385 -19.316 23.071 1.00 40.38 100 GLN A CA 1
ATOM 800 C C . GLN A 1 100 ? -11.478 -20.362 23.305 1.00 40.38 100 GLN A C 1
ATOM 802 O O . GLN A 1 100 ? -11.285 -21.300 24.075 1.00 40.38 100 GLN A O 1
ATOM 807 N N . VAL A 1 101 ? -12.601 -20.225 22.609 1.00 36.28 101 VAL A N 1
ATOM 808 C CA . VAL A 1 101 ? -13.493 -21.350 22.339 1.00 36.28 101 VAL A CA 1
ATOM 809 C C . VAL A 1 101 ? -13.576 -21.469 20.826 1.00 36.28 101 VAL A C 1
ATOM 811 O O . VAL A 1 101 ? -14.212 -20.661 20.154 1.00 36.28 101 VAL A O 1
ATOM 814 N N . GLU A 1 102 ? -12.864 -22.461 20.296 1.00 39.78 102 GLU A N 1
ATOM 815 C CA . GLU A 1 102 ? -13.090 -23.005 18.961 1.00 39.78 102 GLU A CA 1
ATOM 816 C C . GLU A 1 102 ? -14.527 -23.536 18.906 1.00 39.78 102 GLU A C 1
ATOM 818 O O . GLU A 1 102 ? -14.847 -24.580 19.477 1.00 39.78 102 GLU A O 1
ATOM 823 N N . CYS A 1 103 ? -15.416 -22.818 18.223 1.00 30.45 103 CYS A N 1
ATOM 824 C CA . CYS A 1 103 ? -16.684 -23.393 17.802 1.00 30.45 103 CYS A CA 1
ATOM 825 C C . CYS A 1 103 ? -16.419 -24.251 16.564 1.00 30.45 103 CYS A C 1
ATOM 827 O O . CYS A 1 103 ? -16.268 -23.753 15.452 1.00 30.45 103 CYS A O 1
ATOM 829 N N . VAL A 1 104 ? -16.341 -25.560 16.788 1.00 35.75 104 VAL A N 1
ATOM 830 C CA . VAL A 1 104 ? -16.411 -26.587 15.750 1.00 35.75 104 VAL A CA 1
ATOM 831 C C . VAL A 1 104 ? -17.817 -26.542 15.147 1.00 35.75 104 VAL A C 1
ATOM 833 O O . VAL A 1 104 ? -18.772 -26.997 15.776 1.00 35.75 104 VAL A O 1
ATOM 836 N N . GLU A 1 105 ? -17.970 -26.007 13.937 1.00 32.66 105 GLU A N 1
ATOM 837 C CA . GLU A 1 105 ? -19.216 -26.175 13.187 1.00 32.66 105 GLU A CA 1
ATOM 838 C C . GLU A 1 105 ? -19.251 -27.574 12.563 1.00 32.66 105 GLU A C 1
ATOM 840 O O . GLU A 1 105 ? -18.571 -27.895 11.586 1.00 32.66 105 GLU A O 1
ATOM 845 N N . ALA A 1 106 ? -20.043 -28.436 13.200 1.00 30.88 106 ALA A N 1
ATOM 846 C CA . ALA A 1 106 ? -20.385 -29.756 12.713 1.00 30.88 106 ALA A CA 1
ATOM 847 C C . ALA A 1 106 ? -21.425 -29.667 11.582 1.00 30.88 106 ALA A C 1
ATOM 849 O O . ALA A 1 106 ? -22.526 -29.146 11.734 1.00 30.88 106 ALA A O 1
ATOM 850 N N . ASN A 1 107 ? -21.028 -30.252 10.460 1.00 30.70 107 ASN A N 1
ATOM 851 C CA . ASN A 1 107 ? -21.762 -30.609 9.253 1.00 30.70 107 ASN A CA 1
ATOM 852 C C . ASN A 1 107 ? -23.189 -31.162 9.486 1.00 30.70 107 ASN A C 1
ATOM 854 O O . ASN A 1 107 ? -23.333 -32.140 10.221 1.00 30.70 107 ASN A O 1
ATOM 858 N N . GLN A 1 108 ? -24.202 -30.657 8.762 1.00 36.16 108 GLN A N 1
ATOM 859 C CA . GLN A 1 108 ? -25.412 -31.424 8.415 1.00 36.16 108 GLN A CA 1
ATOM 860 C C . GLN A 1 108 ? -25.907 -31.110 6.989 1.00 36.16 108 GLN A C 1
ATOM 862 O O . GLN A 1 108 ? -26.356 -30.012 6.675 1.00 36.16 108 GLN A O 1
ATOM 867 N N . ASN A 1 109 ? -25.829 -32.141 6.143 1.00 30.20 109 ASN A N 1
ATOM 868 C CA . ASN A 1 109 ? -26.487 -32.283 4.845 1.00 30.20 109 ASN A CA 1
ATOM 869 C C . ASN A 1 109 ? -28.014 -32.399 4.988 1.00 30.20 109 ASN A C 1
ATOM 871 O O . ASN A 1 109 ? -28.460 -33.087 5.902 1.00 30.20 109 ASN A O 1
ATOM 875 N N . GLN A 1 110 ? -28.769 -31.892 4.002 1.00 32.62 110 GLN A N 1
ATOM 876 C CA . GLN A 1 110 ? -29.863 -32.568 3.255 1.00 32.62 110 GLN A CA 1
ATOM 877 C C . GLN A 1 110 ? -30.676 -31.504 2.490 1.00 32.62 110 GLN A C 1
ATOM 879 O O . GLN A 1 110 ? -31.177 -30.556 3.074 1.00 32.62 110 GLN A O 1
ATOM 884 N N . ALA A 1 111 ? -30.596 -31.478 1.159 1.00 29.83 111 ALA A N 1
ATOM 885 C CA . ALA A 1 111 ? -31.418 -32.229 0.198 1.00 29.83 111 ALA A CA 1
ATOM 886 C C . ALA A 1 111 ? -32.694 -31.464 -0.215 1.00 29.83 111 ALA A C 1
ATOM 888 O O . ALA A 1 111 ? -33.540 -31.118 0.602 1.00 29.83 111 ALA A O 1
ATOM 889 N N . GLN A 1 112 ? -32.782 -31.207 -1.524 1.00 32.66 112 GLN A N 1
ATOM 890 C CA . GLN A 1 112 ? -33.917 -30.614 -2.238 1.00 32.66 112 GLN A CA 1
ATOM 891 C C . GLN A 1 112 ? -35.201 -31.447 -2.080 1.00 32.66 112 GLN A C 1
ATOM 893 O O . GLN A 1 112 ? -35.133 -32.654 -1.835 1.00 32.66 112 GLN A O 1
ATOM 898 N N . PRO A 1 113 ? -36.362 -30.842 -2.382 1.00 31.86 113 PRO A N 1
ATOM 899 C CA . PRO A 1 113 ? -37.052 -31.326 -3.572 1.00 31.86 113 PRO A CA 1
ATOM 900 C C . PRO A 1 113 ? -37.608 -30.212 -4.470 1.00 31.86 113 PRO A C 1
ATOM 902 O O . PRO A 1 113 ? -37.839 -29.070 -4.087 1.00 31.86 113 PRO A O 1
ATOM 905 N N . HIS A 1 114 ? -37.784 -30.622 -5.711 1.00 28.53 114 HIS A N 1
ATOM 906 C CA . HIS A 1 114 ? -38.262 -29.938 -6.904 1.00 28.53 114 HIS A CA 1
ATOM 907 C C . HIS A 1 114 ? -39.789 -30.068 -7.005 1.00 28.53 114 HIS A C 1
ATOM 909 O O . HIS A 1 114 ? -40.282 -31.170 -6.789 1.00 28.53 114 HIS A O 1
ATOM 915 N N . THR A 1 115 ? -40.500 -29.012 -7.429 1.00 29.31 115 THR A N 1
ATOM 916 C CA . THR A 1 115 ? -41.650 -29.112 -8.359 1.00 29.31 115 THR A CA 1
ATOM 917 C C . THR A 1 115 ? -42.028 -27.757 -8.973 1.00 29.31 115 THR A C 1
ATOM 919 O O . THR A 1 115 ? -41.765 -26.701 -8.406 1.00 29.31 115 THR A O 1
ATOM 922 N N . GLU A 1 116 ? -42.600 -27.860 -10.169 1.00 26.77 116 GLU A N 1
ATOM 923 C CA . GLU A 1 116 ? -42.877 -26.899 -11.244 1.00 26.77 116 GLU A CA 1
ATOM 924 C C . GLU A 1 116 ? -43.985 -25.855 -10.974 1.00 26.77 116 GLU A C 1
ATOM 926 O O . GLU A 1 116 ? -44.839 -26.065 -10.117 1.00 26.77 116 GLU A O 1
ATOM 931 N N . GLY A 1 117 ? -44.066 -24.808 -11.821 1.00 25.58 117 GLY A N 1
ATOM 932 C CA . GLY A 1 117 ? -45.374 -24.258 -12.234 1.00 25.58 117 GLY A CA 1
ATOM 933 C C . GLY A 1 117 ? -45.532 -22.739 -12.444 1.00 25.58 117 GLY A C 1
ATOM 934 O O . GLY A 1 117 ? -45.940 -22.042 -11.530 1.00 25.58 117 GLY A O 1
ATOM 935 N N . ALA A 1 118 ? -45.345 -22.294 -13.695 1.00 27.25 118 ALA A N 1
ATOM 936 C CA . ALA A 1 118 ? -46.160 -21.325 -14.460 1.00 27.25 118 ALA A CA 1
ATOM 937 C C . ALA A 1 118 ? -46.434 -19.866 -13.984 1.00 27.25 118 ALA A C 1
ATOM 939 O O . ALA A 1 118 ? -47.200 -19.620 -13.063 1.00 27.25 118 ALA A O 1
ATOM 940 N N . GLY A 1 119 ? -46.022 -18.912 -14.843 1.00 24.45 119 GLY A N 1
ATOM 941 C CA . GLY A 1 119 ? -46.934 -17.928 -15.462 1.00 24.45 119 GLY A CA 1
ATOM 942 C C . GLY A 1 119 ? -47.031 -16.519 -14.853 1.00 24.45 119 GLY A C 1
ATOM 943 O O . GLY A 1 119 ? -47.556 -16.350 -13.761 1.00 24.45 119 GLY A O 1
ATOM 944 N N . GLY A 1 120 ? -46.650 -15.488 -15.625 1.00 27.59 120 GLY A N 1
ATOM 945 C CA . GLY A 1 120 ? -47.018 -14.094 -15.330 1.00 27.59 120 GLY A CA 1
ATOM 946 C C . GLY A 1 120 ? -46.138 -13.020 -15.981 1.00 27.59 120 GLY A C 1
ATOM 947 O O . GLY A 1 120 ? -45.279 -12.446 -15.328 1.00 27.59 120 GLY A O 1
ATOM 948 N N . GLN A 1 121 ? -46.375 -12.751 -17.265 1.00 25.67 121 GLN A N 1
ATOM 949 C CA . GLN A 1 121 ? -45.920 -11.585 -18.040 1.00 25.67 121 GLN A CA 1
ATOM 950 C C . GLN A 1 121 ? -46.707 -10.339 -17.629 1.00 25.67 121 GLN A C 1
ATOM 952 O O . GLN A 1 121 ? -47.919 -10.456 -17.713 1.00 25.67 121 GLN A O 1
ATOM 957 N N . TRP A 1 122 ? -46.076 -9.178 -17.374 1.00 31.03 122 TRP A N 1
ATOM 958 C CA . TRP A 1 122 ? -46.585 -7.848 -17.780 1.00 31.03 122 TRP A CA 1
ATOM 959 C C . TRP A 1 122 ? -45.432 -6.952 -18.256 1.00 31.03 122 TRP A C 1
ATOM 961 O O . TRP A 1 122 ? -44.306 -7.035 -17.774 1.00 31.03 122 TRP A O 1
ATOM 971 N N . GLU A 1 123 ? -45.766 -6.126 -19.235 1.00 27.78 123 GLU A N 1
ATOM 972 C CA . GLU A 1 123 ? -44.925 -5.303 -20.099 1.00 27.78 123 GLU A CA 1
ATOM 973 C C . GLU A 1 123 ? -44.543 -3.954 -19.459 1.00 27.78 123 GLU A C 1
ATOM 975 O O . GLU A 1 123 ? -45.238 -3.488 -18.553 1.00 27.78 123 GLU A O 1
ATOM 980 N N . THR A 1 124 ? -43.511 -3.282 -19.998 1.00 28.36 124 THR A N 1
ATOM 981 C CA . THR A 1 124 ? -43.558 -1.918 -20.603 1.00 28.36 124 THR A CA 1
ATOM 982 C C . THR A 1 124 ? -42.178 -1.217 -20.533 1.00 28.36 124 THR A C 1
ATOM 984 O O . THR A 1 124 ? -41.683 -0.899 -19.456 1.00 28.36 124 THR A O 1
ATOM 987 N N . GLU A 1 125 ? -41.569 -0.991 -21.707 1.00 27.00 125 GLU A N 1
ATOM 988 C CA . GLU A 1 125 ? -40.470 -0.037 -22.024 1.00 27.00 125 GLU A CA 1
ATOM 989 C C . GLU A 1 125 ? -40.950 1.453 -21.956 1.00 27.00 125 GLU A C 1
ATOM 991 O O . GLU A 1 125 ? -42.131 1.628 -21.660 1.00 27.00 125 GLU A O 1
ATOM 996 N N . PRO A 1 126 ? -40.203 2.549 -22.306 1.00 42.44 126 PRO A N 1
ATOM 997 C CA . PRO A 1 126 ? -38.825 2.699 -22.839 1.00 42.44 126 PRO A CA 1
ATOM 998 C C . PRO A 1 126 ? -37.974 3.882 -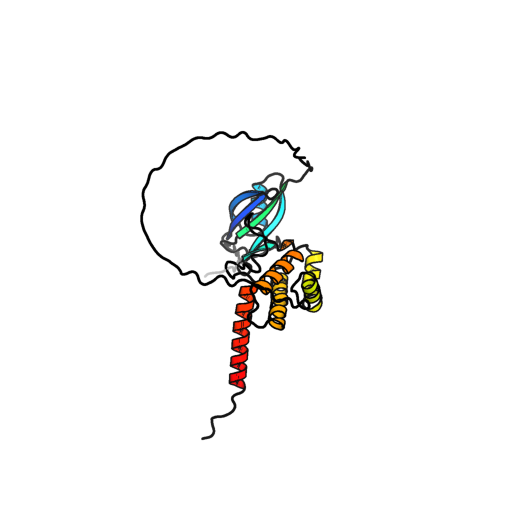22.274 1.00 42.44 126 PRO A C 1
ATOM 1000 O O . PRO A 1 126 ? -38.444 4.719 -21.507 1.00 42.44 126 PRO A O 1
ATOM 1003 N N . SER A 1 127 ? -36.759 4.008 -22.845 1.00 28.66 127 SER A N 1
ATOM 1004 C CA . SER A 1 127 ? -35.975 5.244 -23.109 1.00 28.66 127 SER A CA 1
ATOM 1005 C C . SER A 1 127 ? -35.127 5.844 -21.971 1.00 28.66 127 SER A C 1
ATOM 1007 O O . SER A 1 127 ? -35.599 6.006 -20.858 1.00 28.66 127 SER A O 1
ATOM 1009 N N . ALA A 1 128 ? -33.879 6.286 -22.174 1.00 27.27 128 ALA A N 1
ATOM 1010 C CA . ALA A 1 128 ? -33.069 6.461 -23.383 1.00 27.27 128 ALA A CA 1
ATOM 1011 C C . ALA A 1 128 ? -31.567 6.580 -23.024 1.00 27.27 128 ALA A C 1
ATOM 1013 O O . ALA A 1 128 ? -31.252 7.091 -21.955 1.00 27.27 128 ALA A O 1
ATOM 1014 N N . SER A 1 129 ? -30.704 6.182 -23.981 1.00 29.97 129 SER A N 1
ATOM 1015 C CA . SER A 1 129 ? -29.460 6.863 -24.428 1.00 29.97 129 SER A CA 1
ATOM 1016 C C . SER A 1 129 ? -28.323 7.072 -23.388 1.00 29.97 129 SER A C 1
ATOM 1018 O O . SER A 1 129 ? -28.560 7.593 -22.315 1.00 29.97 129 SER A O 1
ATOM 1020 N N . GLU A 1 130 ? -27.040 6.767 -23.599 1.00 34.75 130 GLU A N 1
ATOM 1021 C CA . GLU A 1 130 ? -26.217 6.756 -24.811 1.00 34.75 130 GLU A CA 1
ATOM 1022 C C . GLU A 1 130 ? -25.027 5.791 -24.678 1.00 34.75 130 GLU A C 1
ATOM 1024 O O . GLU A 1 130 ? -24.554 5.457 -23.593 1.00 34.75 130 GLU A O 1
ATOM 1029 N N . ALA A 1 131 ? -24.559 5.351 -25.842 1.00 27.12 131 ALA A N 1
ATOM 1030 C CA . ALA A 1 131 ? -23.491 4.399 -26.061 1.00 27.12 131 ALA A CA 1
ATOM 1031 C C . ALA A 1 131 ? -22.092 4.995 -25.829 1.00 27.12 131 ALA A C 1
ATOM 1033 O O . ALA A 1 131 ? -21.790 6.074 -26.330 1.00 27.12 131 ALA A O 1
ATOM 1034 N N . CYS A 1 132 ? -21.195 4.212 -25.225 1.00 29.56 132 CYS A N 1
ATOM 1035 C CA . CYS A 1 132 ? -19.758 4.334 -25.465 1.00 29.56 132 CYS A CA 1
ATOM 1036 C C . CYS A 1 132 ? -19.249 3.009 -26.029 1.00 29.56 132 CYS A C 1
ATOM 1038 O O . CYS A 1 132 ? -19.445 1.936 -25.463 1.00 29.56 132 CYS A O 1
ATOM 1040 N N . GLN A 1 133 ? -18.678 3.122 -27.221 1.00 31.23 133 GLN A N 1
ATOM 1041 C CA . GLN A 1 133 ? -18.367 2.048 -28.145 1.00 31.23 133 GLN A CA 1
ATOM 1042 C C . GLN A 1 133 ? -17.293 1.109 -27.589 1.00 31.23 133 GLN A C 1
ATOM 1044 O O . GLN A 1 133 ? -16.217 1.524 -27.167 1.00 31.23 133 GLN A O 1
ATOM 1049 N N . SER A 1 134 ? -17.604 -0.179 -27.649 1.00 35.00 134 SER A N 1
ATOM 1050 C CA . SER A 1 134 ? -16.701 -1.305 -27.457 1.00 35.00 134 SER A CA 1
ATOM 1051 C C . SER A 1 134 ? -15.633 -1.350 -28.558 1.00 35.00 134 SER A C 1
ATOM 1053 O O . SER A 1 134 ? -15.956 -1.594 -29.722 1.00 35.00 134 SER A O 1
ATOM 1055 N N . GLY A 1 135 ? -14.367 -1.149 -28.182 1.00 33.81 135 GLY A N 1
ATOM 1056 C CA . GLY A 1 135 ? -13.200 -1.568 -28.966 1.00 33.81 135 GLY A CA 1
ATOM 1057 C C . GLY A 1 135 ? -12.844 -3.041 -28.688 1.00 33.81 135 GLY A C 1
ATOM 1058 O O . GLY A 1 135 ? -13.254 -3.569 -27.651 1.00 33.81 135 GLY A O 1
ATOM 1059 N N . PRO A 1 136 ? -12.136 -3.743 -29.594 1.00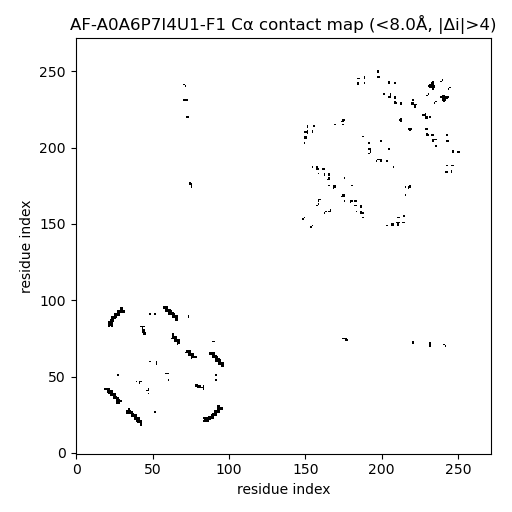 33.88 136 PRO A N 1
ATOM 1060 C CA . PRO A 1 136 ? -11.986 -5.195 -29.523 1.00 33.88 136 PRO A CA 1
ATOM 1061 C C . PRO A 1 136 ? -11.155 -5.635 -28.314 1.00 33.88 136 PRO A C 1
ATOM 1063 O O . PRO A 1 136 ? -10.065 -5.120 -28.085 1.00 33.88 136 PRO A O 1
ATOM 1066 N N . LEU A 1 137 ? -11.657 -6.640 -27.590 1.00 39.69 137 LEU A N 1
ATOM 1067 C CA . LEU A 1 137 ? -10.899 -7.449 -26.635 1.00 39.69 137 LEU A CA 1
ATOM 1068 C C . LEU A 1 137 ? -9.646 -8.009 -27.325 1.00 39.69 137 LEU A C 1
ATOM 1070 O O . LEU A 1 137 ? -9.725 -8.989 -28.072 1.00 39.69 137 LEU A O 1
ATOM 1074 N N . GLU A 1 138 ? -8.489 -7.401 -27.069 1.00 35.16 138 GLU A N 1
ATOM 1075 C CA . GLU A 1 138 ? -7.208 -8.008 -27.407 1.00 35.16 138 GLU A CA 1
ATOM 1076 C C . GLU A 1 138 ? -7.025 -9.263 -26.555 1.00 35.16 138 GLU A C 1
ATOM 1078 O O . GLU A 1 138 ? -6.908 -9.253 -25.330 1.00 35.16 138 GLU A O 1
ATOM 1083 N N . LYS A 1 139 ? -7.061 -10.388 -27.258 1.00 33.41 139 LYS A N 1
ATOM 1084 C CA . LYS A 1 139 ? -6.792 -11.721 -26.754 1.00 33.41 139 LYS A CA 1
ATOM 1085 C C . LYS A 1 139 ? -5.319 -11.768 -26.347 1.00 33.41 139 LYS A C 1
ATOM 1087 O O . LYS A 1 139 ? -4.450 -11.813 -27.211 1.00 33.41 139 LYS A O 1
ATOM 1092 N N . CYS A 1 140 ? -5.037 -11.769 -25.045 1.00 32.59 140 CYS A N 1
ATOM 1093 C CA . CYS A 1 140 ? -3.682 -11.931 -24.516 1.00 32.59 140 CYS A CA 1
ATOM 1094 C C . CYS A 1 140 ? -3.125 -13.313 -24.895 1.00 32.59 140 CYS A C 1
ATOM 1096 O O . CYS A 1 140 ? -3.320 -14.296 -24.178 1.00 32.59 140 CYS A O 1
ATOM 1098 N N . GLN A 1 141 ? -2.442 -13.403 -26.033 1.00 35.62 141 GLN A N 1
ATOM 1099 C CA . GLN A 1 141 ? -1.561 -14.519 -26.349 1.00 35.62 141 GLN A CA 1
ATOM 1100 C C . GLN A 1 141 ? -0.198 -14.206 -25.739 1.00 35.62 141 GLN A C 1
ATOM 1102 O O . GLN A 1 141 ? 0.514 -13.317 -26.191 1.00 35.62 141 GLN A O 1
ATOM 1107 N N . GLY A 1 142 ? 0.117 -14.905 -24.649 1.00 39.22 142 GLY A N 1
ATOM 1108 C CA . GLY A 1 142 ? 1.427 -14.840 -24.021 1.00 39.22 142 GLY A CA 1
ATOM 1109 C C . GLY A 1 142 ? 2.463 -15.543 -24.889 1.00 39.22 142 GLY A C 1
ATOM 1110 O O . GLY A 1 142 ? 2.425 -16.766 -25.022 1.00 39.22 142 GLY A O 1
ATOM 1111 N N . GLU A 1 143 ? 3.398 -14.777 -25.442 1.00 38.94 143 GLU A N 1
ATOM 1112 C CA . GLU A 1 143 ? 4.682 -15.321 -25.868 1.00 38.94 143 GLU A CA 1
ATOM 1113 C C . GLU A 1 143 ? 5.557 -15.547 -24.632 1.00 38.94 143 GLU A C 1
ATOM 1115 O O . GLU A 1 143 ? 5.771 -14.676 -23.787 1.00 38.94 143 GLU A O 1
ATOM 1120 N N . ASN A 1 144 ? 5.968 -16.802 -24.500 1.00 49.31 144 ASN A N 1
ATOM 1121 C CA . ASN A 1 144 ? 6.651 -17.381 -23.363 1.00 49.31 144 ASN A CA 1
ATOM 1122 C C . ASN A 1 144 ? 8.160 -17.218 -23.559 1.00 49.31 144 ASN A C 1
ATOM 1124 O O . ASN A 1 144 ? 8.768 -18.016 -24.268 1.00 49.31 144 ASN A O 1
ATOM 1128 N N . ASP A 1 145 ? 8.752 -16.210 -22.919 1.00 39.34 145 ASP A N 1
ATOM 1129 C CA . ASP A 1 145 ? 10.204 -16.110 -22.764 1.00 39.34 145 ASP A CA 1
ATOM 1130 C C . ASP A 1 145 ? 10.552 -16.346 -21.285 1.00 39.34 145 ASP A C 1
ATOM 1132 O O . ASP A 1 145 ? 10.440 -15.470 -20.422 1.00 39.34 145 ASP A O 1
ATOM 1136 N N . GLY A 1 146 ? 10.869 -17.604 -20.970 1.00 46.91 146 GLY A N 1
ATOM 1137 C CA . GLY A 1 146 ? 10.921 -18.174 -19.617 1.00 46.91 146 GLY A CA 1
ATOM 1138 C C . GLY A 1 146 ? 12.066 -17.698 -18.714 1.00 46.91 146 GLY A C 1
ATOM 1139 O O . GLY A 1 146 ? 12.324 -18.338 -17.699 1.00 46.91 146 GLY A O 1
ATOM 1140 N N . VAL A 1 147 ? 12.759 -16.608 -19.053 1.00 49.34 147 VAL A N 1
ATOM 1141 C CA . VAL A 1 147 ? 13.971 -16.154 -18.341 1.00 49.34 147 VAL A CA 1
ATOM 1142 C C . VAL A 1 147 ? 13.736 -14.897 -17.486 1.00 49.34 147 VAL A C 1
ATOM 1144 O O . VAL A 1 147 ? 14.505 -14.628 -16.569 1.00 49.34 147 VAL A O 1
ATOM 1147 N N . HIS A 1 148 ? 12.632 -14.164 -17.683 1.00 56.56 148 HIS A N 1
ATOM 1148 C CA . HIS A 1 148 ? 12.350 -12.924 -16.935 1.00 56.56 148 HIS A CA 1
ATOM 1149 C C . HIS A 1 148 ? 10.894 -12.812 -16.472 1.00 56.56 148 HIS A C 1
ATOM 1151 O O . HIS A 1 148 ? 10.178 -11.861 -16.797 1.00 56.56 148 HIS A O 1
ATOM 1157 N N . ARG A 1 149 ? 10.440 -13.793 -15.688 1.00 69.50 149 ARG A N 1
ATOM 1158 C CA . ARG A 1 149 ? 9.132 -13.720 -15.033 1.00 69.50 149 ARG A CA 1
ATOM 1159 C C . ARG A 1 149 ? 9.215 -12.795 -13.815 1.00 69.50 149 ARG A C 1
ATOM 1161 O O . ARG A 1 149 ? 10.065 -12.983 -12.947 1.00 69.50 149 ARG A O 1
ATOM 1168 N N . PHE A 1 150 ? 8.327 -11.805 -13.737 1.00 76.44 150 PHE A N 1
ATOM 1169 C CA . PHE A 1 150 ? 8.126 -11.010 -12.523 1.00 76.44 150 PHE A CA 1
ATOM 1170 C C . PHE A 1 150 ? 7.368 -11.863 -11.500 1.00 76.44 150 PHE A C 1
ATOM 1172 O O . PHE A 1 150 ? 6.150 -11.789 -11.390 1.00 76.44 150 PHE A O 1
ATOM 1179 N N . ASP A 1 151 ? 8.079 -12.745 -10.810 1.00 89.00 151 ASP A N 1
ATOM 1180 C CA . ASP A 1 151 ? 7.530 -13.554 -9.726 1.00 89.00 151 ASP A CA 1
ATOM 1181 C C . ASP A 1 151 ? 8.099 -13.136 -8.365 1.00 89.00 151 ASP A C 1
ATOM 1183 O O . ASP A 1 151 ? 9.025 -12.324 -8.257 1.00 89.00 151 ASP A O 1
ATOM 1187 N N . ALA A 1 152 ? 7.506 -13.683 -7.303 1.00 93.81 152 ALA A N 1
ATOM 1188 C CA . ALA A 1 152 ? 7.869 -13.349 -5.935 1.00 93.81 152 ALA A CA 1
ATOM 1189 C C . ALA A 1 152 ? 9.344 -13.656 -5.626 1.00 93.81 152 ALA A C 1
ATOM 1191 O O . ALA A 1 152 ? 9.994 -12.870 -4.944 1.00 93.81 152 ALA A O 1
ATOM 1192 N N . ALA A 1 153 ? 9.901 -14.751 -6.152 1.00 94.75 153 ALA A N 1
ATOM 1193 C CA . ALA A 1 153 ? 11.289 -15.128 -5.889 1.00 94.75 153 ALA A CA 1
ATOM 1194 C C . ALA A 1 153 ? 12.266 -14.109 -6.493 1.00 94.75 153 ALA A C 1
ATOM 1196 O O . ALA A 1 153 ? 13.160 -13.612 -5.803 1.00 94.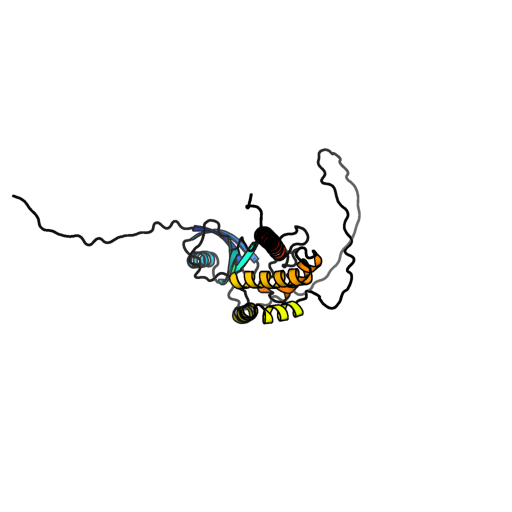75 153 ALA A O 1
ATOM 1197 N N . ASN A 1 154 ? 12.046 -13.726 -7.752 1.00 93.38 154 ASN A N 1
ATOM 1198 C CA . ASN A 1 154 ? 12.862 -12.715 -8.421 1.00 93.38 154 ASN A CA 1
ATOM 1199 C C . ASN A 1 154 ? 12.728 -11.341 -7.755 1.00 93.38 154 ASN A C 1
ATOM 1201 O O . ASN A 1 154 ? 13.715 -10.613 -7.626 1.00 93.38 154 ASN A O 1
ATOM 1205 N N . LEU A 1 155 ? 11.530 -10.995 -7.279 1.00 95.75 155 LEU A N 1
ATOM 1206 C CA . LEU A 1 155 ? 11.309 -9.754 -6.545 1.00 95.75 155 LEU A CA 1
ATOM 1207 C C . LEU A 1 155 ? 12.032 -9.749 -5.185 1.00 95.75 155 LEU A C 1
ATOM 1209 O O . LEU A 1 155 ? 12.610 -8.726 -4.828 1.00 95.75 155 LEU A O 1
ATOM 1213 N N . VAL A 1 156 ? 12.098 -10.869 -4.456 1.00 96.81 156 VAL A N 1
ATOM 1214 C CA . VAL A 1 156 ? 12.904 -10.969 -3.220 1.00 96.81 156 VAL A CA 1
ATOM 1215 C C . VAL A 1 156 ? 14.388 -10.724 -3.503 1.00 96.81 156 VAL A C 1
ATOM 1217 O O . VAL A 1 156 ? 15.027 -9.947 -2.793 1.00 96.81 156 VAL A O 1
ATOM 1220 N N . VAL A 1 157 ? 14.944 -11.341 -4.552 1.00 96.50 157 VAL A N 1
ATOM 1221 C CA . VAL A 1 157 ? 16.348 -11.124 -4.950 1.00 96.50 157 VAL A CA 1
ATOM 1222 C C . VAL A 1 157 ? 16.590 -9.655 -5.303 1.00 96.50 157 VAL A C 1
ATOM 1224 O O . VAL A 1 157 ? 17.564 -9.055 -4.847 1.00 96.50 157 VAL A O 1
ATOM 1227 N N . LEU A 1 158 ? 15.678 -9.047 -6.064 1.00 96.38 158 LEU A N 1
ATOM 1228 C CA . LEU A 1 158 ? 15.749 -7.631 -6.413 1.00 96.38 158 LEU A CA 1
ATOM 1229 C C . LEU A 1 158 ? 15.747 -6.733 -5.168 1.00 96.38 158 LEU A C 1
ATOM 1231 O O . LEU A 1 158 ? 16.562 -5.813 -5.082 1.00 96.38 158 LEU A O 1
ATOM 1235 N N . ILE A 1 159 ? 14.850 -6.990 -4.211 1.00 97.50 159 ILE A N 1
ATOM 1236 C CA . ILE A 1 159 ? 14.749 -6.197 -2.982 1.00 97.50 159 ILE A CA 1
ATOM 1237 C C . ILE A 1 159 ? 16.013 -6.362 -2.140 1.00 97.50 159 ILE A C 1
ATOM 1239 O O . ILE A 1 159 ? 16.555 -5.356 -1.699 1.00 97.50 159 ILE A O 1
ATOM 1243 N N . ASN A 1 160 ? 16.546 -7.575 -1.986 1.00 96.94 160 ASN A N 1
ATOM 1244 C CA . ASN A 1 160 ? 17.818 -7.786 -1.287 1.00 96.94 160 ASN A CA 1
ATOM 1245 C C . ASN A 1 160 ? 18.966 -6.966 -1.892 1.00 96.94 160 ASN A C 1
ATOM 1247 O O . ASN A 1 160 ? 19.784 -6.414 -1.161 1.00 96.94 160 ASN A O 1
ATOM 1251 N N . ASN A 1 161 ? 19.000 -6.834 -3.219 1.00 96.19 161 ASN A N 1
ATOM 1252 C CA . ASN A 1 161 ? 20.066 -6.108 -3.907 1.00 96.19 161 ASN A CA 1
ATOM 1253 C C . ASN A 1 161 ? 19.885 -4.583 -3.878 1.00 96.19 161 ASN A C 1
ATOM 1255 O O . ASN A 1 161 ? 20.862 -3.854 -3.724 1.00 96.19 161 ASN A O 1
ATOM 1259 N N . LYS A 1 162 ? 18.657 -4.083 -4.072 1.00 96.38 162 LYS A N 1
ATOM 1260 C CA . LYS A 1 162 ? 18.394 -2.643 -4.275 1.00 96.38 162 LYS A CA 1
ATOM 1261 C C . LYS A 1 162 ? 17.763 -1.945 -3.064 1.00 96.38 162 LYS A C 1
ATOM 1263 O O . LYS A 1 162 ? 17.832 -0.723 -2.967 1.00 96.38 162 LYS A O 1
ATOM 1268 N N . ALA A 1 163 ? 17.120 -2.683 -2.164 1.00 96.81 163 ALA A N 1
ATOM 1269 C CA . ALA A 1 163 ? 16.374 -2.143 -1.026 1.00 96.81 163 ALA A CA 1
ATOM 1270 C C . ALA A 1 163 ? 16.307 -3.125 0.171 1.00 96.81 163 ALA A C 1
ATOM 1272 O O . ALA A 1 163 ? 15.210 -3.406 0.661 1.00 96.81 163 ALA A O 1
ATOM 1273 N N . PRO A 1 164 ? 17.446 -3.644 0.677 1.00 97.19 164 PRO A N 1
ATOM 1274 C CA . PRO A 1 164 ? 17.455 -4.694 1.706 1.00 97.19 164 PRO A CA 1
ATOM 1275 C C . PRO A 1 164 ? 16.768 -4.270 3.011 1.00 97.19 164 PRO A C 1
ATOM 1277 O O . PRO A 1 164 ? 16.215 -5.103 3.728 1.00 97.19 164 PRO A O 1
ATOM 1280 N N . SER A 1 165 ? 16.734 -2.964 3.296 1.00 97.25 165 SER A N 1
ATOM 1281 C CA . SER A 1 165 ? 16.037 -2.406 4.457 1.00 97.25 165 SER A CA 1
ATOM 1282 C C . SER A 1 165 ? 14.540 -2.725 4.477 1.00 97.25 165 SER A C 1
ATOM 1284 O O . SER A 1 165 ? 13.972 -2.822 5.557 1.00 97.25 165 SER A O 1
ATOM 1286 N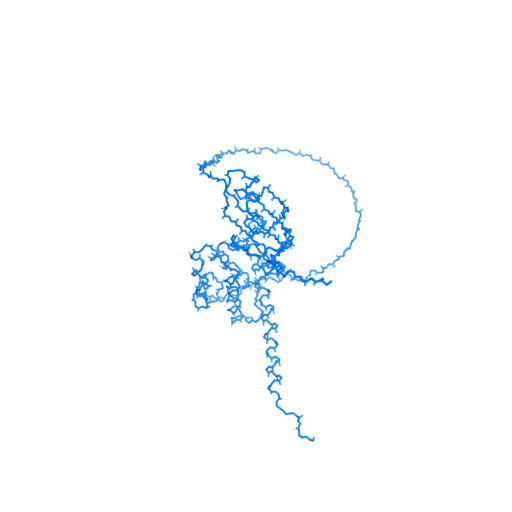 N . VAL A 1 166 ? 13.903 -2.911 3.313 1.00 97.38 166 VAL A N 1
ATOM 1287 C CA . VAL A 1 166 ? 12.471 -3.240 3.221 1.00 97.38 166 VAL A CA 1
ATOM 1288 C C . VAL A 1 166 ? 12.195 -4.619 3.816 1.00 97.38 166 VAL A C 1
ATOM 1290 O O . VAL A 1 166 ? 11.271 -4.765 4.610 1.00 97.38 166 VAL A O 1
ATOM 1293 N N . LEU A 1 167 ? 13.002 -5.626 3.468 1.00 97.19 167 LEU A N 1
ATOM 1294 C CA . LEU A 1 167 ? 12.845 -6.974 4.024 1.00 97.19 167 LEU A CA 1
ATOM 1295 C C . LEU A 1 167 ? 13.189 -6.988 5.516 1.00 97.19 167 LEU A C 1
ATOM 1297 O O . LEU A 1 167 ? 12.417 -7.522 6.303 1.00 97.19 167 LEU A O 1
ATOM 1301 N N . ALA A 1 168 ? 14.274 -6.317 5.913 1.00 96.88 168 ALA A N 1
ATOM 1302 C CA . ALA A 1 168 ? 14.673 -6.231 7.317 1.00 96.88 168 ALA A CA 1
ATOM 1303 C C . ALA A 1 168 ? 13.604 -5.564 8.208 1.00 96.88 168 ALA A C 1
ATOM 1305 O O . ALA A 1 168 ? 13.355 -5.999 9.332 1.00 96.88 168 ALA A O 1
ATOM 1306 N N . GLU A 1 169 ? 12.947 -4.508 7.720 1.00 95.31 169 GLU A N 1
ATOM 1307 C CA . GLU A 1 169 ? 11.845 -3.858 8.439 1.00 95.31 169 GLU A CA 1
ATOM 1308 C C . GLU A 1 169 ? 10.625 -4.773 8.562 1.00 95.31 169 GLU A C 1
ATOM 1310 O O . GLU A 1 169 ? 10.001 -4.843 9.628 1.00 95.31 169 GLU A O 1
ATOM 1315 N N . TYR A 1 170 ? 10.312 -5.497 7.489 1.00 95.50 170 TYR A N 1
ATOM 1316 C CA . TYR A 1 170 ? 9.195 -6.424 7.474 1.00 95.50 170 TYR A CA 1
ATOM 1317 C C . TYR A 1 170 ? 9.400 -7.594 8.434 1.00 95.50 170 TYR A C 1
ATOM 1319 O O . TYR A 1 170 ? 8.500 -7.918 9.202 1.00 95.50 170 TYR A O 1
ATOM 1327 N N . GLU A 1 171 ? 10.592 -8.190 8.449 1.00 95.25 171 GLU A N 1
ATOM 1328 C CA . GLU A 1 171 ? 10.953 -9.252 9.395 1.00 95.25 171 GLU A CA 1
ATOM 1329 C C . GLU A 1 171 ? 10.827 -8.787 10.849 1.00 95.25 171 GLU A C 1
ATOM 1331 O O . GLU A 1 171 ? 10.396 -9.547 11.714 1.00 95.25 171 GLU A O 1
ATOM 1336 N N . LYS A 1 172 ? 11.165 -7.520 11.120 1.00 92.81 172 LYS A N 1
ATOM 1337 C CA . LYS A 1 172 ? 11.110 -6.945 12.465 1.00 92.81 172 LYS A CA 1
ATOM 1338 C C . LYS A 1 172 ? 9.687 -6.641 12.937 1.00 92.81 172 LYS A C 1
ATOM 1340 O O . LYS A 1 172 ? 9.407 -6.789 14.123 1.00 92.81 172 LYS A O 1
ATOM 1345 N N . SER A 1 173 ? 8.824 -6.137 12.056 1.00 87.88 173 SER A N 1
ATOM 1346 C CA . SER A 1 173 ? 7.538 -5.535 12.449 1.00 87.88 173 SER A CA 1
ATOM 1347 C C . SER A 1 173 ? 6.299 -6.260 11.917 1.00 87.88 173 SER A C 1
ATOM 1349 O O . SER A 1 173 ? 5.193 -5.993 12.377 1.00 87.88 173 SER A O 1
ATOM 1351 N N . GLY A 1 174 ? 6.452 -7.161 10.943 1.00 87.06 174 GLY A N 1
ATOM 1352 C CA . GLY A 1 174 ? 5.344 -7.804 10.229 1.00 87.06 174 GLY A CA 1
ATOM 1353 C C . GLY A 1 174 ? 4.573 -6.876 9.276 1.00 87.06 174 GLY A C 1
ATOM 1354 O O . GLY A 1 174 ? 3.594 -7.297 8.654 1.00 87.06 174 GLY A O 1
ATOM 1355 N N . THR A 1 175 ? 4.991 -5.616 9.137 1.00 87.50 175 THR A N 1
ATOM 1356 C CA . THR A 1 175 ? 4.395 -4.616 8.240 1.00 87.50 175 THR A CA 1
ATOM 1357 C C . THR A 1 175 ? 5.488 -3.736 7.632 1.00 87.50 175 THR A C 1
ATOM 1359 O O . THR A 1 175 ? 6.675 -3.942 7.869 1.00 87.50 175 THR A O 1
ATOM 1362 N N . LEU A 1 176 ? 5.100 -2.786 6.787 1.00 89.12 176 LEU A N 1
ATOM 1363 C CA . LEU A 1 176 ? 6.008 -1.790 6.225 1.00 89.12 176 LEU A CA 1
ATOM 1364 C C . LEU A 1 176 ? 5.493 -0.389 6.523 1.00 89.12 176 LEU A C 1
ATOM 1366 O O . LEU A 1 176 ? 4.321 -0.086 6.274 1.00 89.12 176 LEU A O 1
ATOM 1370 N N . SER A 1 177 ? 6.399 0.482 6.953 1.00 87.44 177 SER A N 1
ATOM 1371 C CA . SER A 1 177 ? 6.198 1.923 7.009 1.00 87.44 177 SER A CA 1
ATOM 1372 C C . SER A 1 177 ? 5.925 2.501 5.624 1.00 87.44 177 SER A C 1
ATOM 1374 O O . SER A 1 177 ? 6.297 1.947 4.582 1.00 87.44 177 SER A O 1
ATOM 1376 N N . LEU A 1 178 ? 5.329 3.692 5.613 1.00 84.75 178 LEU A N 1
ATOM 1377 C CA . LEU A 1 178 ? 5.059 4.449 4.396 1.00 84.75 178 LEU A CA 1
ATOM 1378 C C . LEU A 1 178 ? 6.312 4.619 3.517 1.00 84.75 178 LEU A C 1
ATOM 1380 O O . LEU A 1 178 ? 6.253 4.456 2.297 1.00 84.75 178 LEU A O 1
ATOM 1384 N N . ALA A 1 179 ? 7.454 4.938 4.131 1.00 88.88 179 ALA A N 1
ATOM 1385 C CA . ALA A 1 179 ? 8.712 5.144 3.419 1.00 88.88 179 ALA A CA 1
ATOM 1386 C C . ALA A 1 179 ? 9.184 3.862 2.718 1.00 88.88 179 ALA A C 1
ATOM 1388 O O . ALA A 1 179 ? 9.549 3.905 1.537 1.00 88.88 179 ALA A O 1
ATOM 1389 N N . SER A 1 180 ? 9.104 2.720 3.403 1.00 93.50 180 SER A N 1
ATOM 1390 C CA . SER A 1 180 ? 9.492 1.425 2.846 1.00 93.50 180 SER A CA 1
ATOM 1391 C C . SER A 1 180 ? 8.524 0.917 1.787 1.00 93.50 180 SER A C 1
ATOM 1393 O O . SER A 1 180 ? 8.979 0.390 0.773 1.00 93.50 180 SER A O 1
ATOM 1395 N N . ARG A 1 181 ? 7.214 1.176 1.909 1.00 92.44 181 ARG A N 1
ATOM 1396 C CA . ARG A 1 181 ? 6.256 0.904 0.821 1.00 92.44 181 ARG A CA 1
ATOM 1397 C C . ARG A 1 181 ? 6.558 1.749 -0.424 1.00 92.44 181 ARG A C 1
ATOM 1399 O O . ARG A 1 181 ? 6.607 1.214 -1.533 1.00 92.44 181 ARG A O 1
ATOM 1406 N N . LYS A 1 182 ? 6.851 3.053 -0.261 1.00 90.50 182 LYS A N 1
ATOM 1407 C CA . LYS A 1 182 ? 7.281 3.939 -1.371 1.00 90.50 182 LYS A CA 1
ATOM 1408 C C . LYS A 1 182 ? 8.557 3.415 -2.038 1.00 90.50 182 LYS A C 1
ATOM 1410 O O . LYS A 1 182 ? 8.680 3.486 -3.263 1.00 90.50 182 LYS A O 1
ATOM 1415 N N . LEU A 1 183 ? 9.516 2.932 -1.247 1.00 94.19 183 LEU A N 1
ATOM 1416 C CA . LEU A 1 183 ? 10.762 2.360 -1.752 1.00 94.19 183 LEU A CA 1
ATOM 1417 C C . LEU A 1 183 ? 10.513 1.045 -2.500 1.00 94.19 183 LEU A C 1
ATOM 1419 O O . LEU A 1 183 ? 10.990 0.906 -3.621 1.00 94.19 183 LEU A O 1
ATOM 1423 N N . LEU A 1 184 ? 9.714 0.136 -1.939 1.00 96.06 184 LEU A N 1
ATOM 1424 C CA . LEU A 1 184 ? 9.337 -1.140 -2.549 1.00 96.06 184 LEU A CA 1
ATOM 1425 C C . LEU A 1 184 ? 8.725 -0.953 -3.943 1.00 96.06 184 LEU A C 1
ATOM 1427 O O . LEU A 1 184 ? 9.224 -1.519 -4.917 1.00 96.06 184 LEU A O 1
ATOM 1431 N N . VAL A 1 185 ? 7.688 -0.112 -4.056 1.00 94.62 185 VAL A N 1
ATOM 1432 C CA . VAL A 1 185 ? 7.031 0.180 -5.342 1.00 94.62 185 VAL A CA 1
ATOM 1433 C C . VAL A 1 185 ? 8.030 0.772 -6.333 1.00 94.62 185 VAL A C 1
ATOM 1435 O O . VAL A 1 185 ? 8.077 0.360 -7.489 1.00 94.62 185 VAL A O 1
ATOM 1438 N N . ARG A 1 186 ? 8.860 1.727 -5.894 1.00 94.19 186 ARG A N 1
ATOM 1439 C CA . ARG A 1 186 ? 9.872 2.358 -6.752 1.00 94.19 186 ARG A CA 1
ATOM 1440 C C . ARG A 1 186 ? 10.887 1.346 -7.272 1.00 94.19 186 ARG A C 1
ATOM 1442 O O . ARG A 1 186 ? 11.212 1.402 -8.452 1.00 94.19 186 ARG A O 1
ATOM 1449 N N . THR A 1 187 ? 11.363 0.444 -6.419 1.00 96.31 187 THR A N 1
ATOM 1450 C CA . THR A 1 187 ? 12.315 -0.608 -6.787 1.00 96.31 187 THR A CA 1
ATOM 1451 C C . THR A 1 187 ? 11.713 -1.545 -7.828 1.00 96.31 187 THR A C 1
ATOM 1453 O O . THR A 1 187 ? 12.333 -1.766 -8.867 1.00 96.31 187 THR A O 1
ATOM 1456 N N . GLY A 1 188 ? 10.487 -2.029 -7.598 1.00 95.44 188 GLY A N 1
ATOM 1457 C CA . GLY A 1 188 ? 9.786 -2.894 -8.549 1.00 95.44 188 GLY A CA 1
ATOM 1458 C C . GLY A 1 188 ? 9.516 -2.209 -9.890 1.00 95.44 188 GLY A C 1
ATOM 1459 O O . GLY A 1 188 ? 9.775 -2.786 -10.939 1.00 95.44 188 GLY A O 1
ATOM 1460 N N . VAL A 1 189 ? 9.061 -0.952 -9.875 1.00 94.50 189 VAL A N 1
ATOM 1461 C CA . VAL A 1 189 ? 8.795 -0.183 -11.103 1.00 94.50 189 VAL A CA 1
ATOM 1462 C C . VAL A 1 189 ? 10.079 0.163 -11.859 1.00 94.50 189 VAL A C 1
ATOM 1464 O O . VAL A 1 189 ? 10.081 0.091 -13.082 1.00 94.50 189 VAL A O 1
ATOM 1467 N N . SER A 1 190 ? 11.171 0.511 -11.170 1.00 93.06 190 SER A N 1
ATOM 1468 C CA . SER A 1 190 ? 12.470 0.765 -11.821 1.00 93.06 190 SER A CA 1
ATOM 1469 C C . SER A 1 190 ? 12.920 -0.453 -12.616 1.00 93.06 190 SER A C 1
ATOM 1471 O O . SER A 1 190 ? 13.258 -0.344 -13.786 1.00 93.06 190 SER A O 1
ATOM 1473 N N . ASP A 1 191 ? 12.846 -1.625 -11.997 1.00 93.75 191 ASP A N 1
ATOM 1474 C CA . ASP A 1 191 ? 13.195 -2.898 -12.617 1.00 93.75 191 ASP A CA 1
ATOM 1475 C C . ASP A 1 191 ? 12.241 -3.284 -13.765 1.00 93.75 191 ASP A C 1
ATOM 1477 O O . ASP A 1 191 ? 12.673 -3.789 -14.801 1.00 93.75 191 ASP A O 1
ATOM 1481 N N . LEU A 1 192 ? 10.952 -2.961 -13.630 1.00 93.12 192 LEU A N 1
ATOM 1482 C CA . LEU A 1 192 ? 9.964 -3.086 -14.703 1.00 93.12 192 LEU A CA 1
ATOM 1483 C C . LEU A 1 192 ? 10.348 -2.252 -15.931 1.00 93.12 192 LEU A C 1
ATOM 1485 O O . LEU A 1 192 ? 10.351 -2.764 -17.049 1.00 93.12 192 LEU A O 1
ATOM 1489 N N . VAL A 1 193 ? 10.721 -0.989 -15.711 1.00 91.62 193 VAL A N 1
ATOM 1490 C CA . VAL A 1 193 ? 11.135 -0.059 -16.769 1.00 91.62 193 VAL A CA 1
ATOM 1491 C C . VAL A 1 193 ? 12.470 -0.465 -17.388 1.00 91.62 193 VAL A C 1
ATOM 1493 O O . VAL A 1 193 ? 12.609 -0.420 -18.606 1.00 91.62 193 VAL A O 1
ATOM 1496 N N . GLU A 1 194 ? 13.432 -0.911 -16.578 1.00 90.06 194 GLU A N 1
ATOM 1497 C CA . GLU A 1 194 ? 14.733 -1.406 -17.046 1.00 90.06 194 GLU A CA 1
ATOM 1498 C C . GLU A 1 194 ? 14.573 -2.591 -18.018 1.00 90.06 194 GLU A C 1
ATOM 1500 O O . GLU A 1 194 ? 15.308 -2.678 -18.999 1.00 90.06 194 GLU A O 1
ATOM 1505 N N . ARG A 1 195 ? 13.597 -3.483 -17.787 1.00 89.50 195 ARG A N 1
ATOM 1506 C CA . ARG A 1 195 ? 13.389 -4.684 -18.619 1.00 89.50 195 ARG A CA 1
ATOM 1507 C C . ARG A 1 195 ? 12.406 -4.509 -19.772 1.00 89.50 195 ARG A C 1
ATOM 1509 O O . ARG A 1 195 ? 12.562 -5.160 -20.801 1.00 89.50 195 ARG A O 1
ATOM 1516 N N . ARG A 1 196 ? 11.345 -3.722 -19.581 1.00 88.25 196 ARG A N 1
ATOM 1517 C CA . ARG A 1 196 ? 10.206 -3.622 -20.516 1.00 88.25 196 ARG A CA 1
ATOM 1518 C C . ARG A 1 196 ? 10.038 -2.225 -21.121 1.00 88.25 196 ARG A C 1
ATOM 1520 O O . ARG A 1 196 ? 9.149 -2.020 -21.941 1.00 88.25 196 ARG A O 1
ATOM 1527 N N . GLY A 1 197 ? 10.883 -1.266 -20.742 1.00 86.25 197 GLY A N 1
ATOM 1528 C CA . GLY A 1 197 ? 10.748 0.136 -21.129 1.00 86.25 197 GLY A CA 1
ATOM 1529 C C . GLY A 1 197 ? 9.644 0.868 -20.357 1.00 86.25 197 GLY A C 1
ATOM 1530 O O . GLY A 1 197 ? 9.064 0.356 -19.403 1.00 86.25 197 GLY A O 1
ATOM 1531 N N . PHE A 1 198 ? 9.337 2.100 -20.769 1.00 86.19 198 PHE A N 1
ATOM 1532 C CA . PHE A 1 198 ? 8.420 2.992 -20.038 1.00 86.19 198 PHE A CA 1
ATOM 1533 C C . PHE A 1 198 ? 6.938 2.602 -20.104 1.00 86.19 198 PHE A C 1
ATOM 1535 O O . PHE A 1 198 ? 6.141 3.141 -19.336 1.00 86.19 198 PHE A O 1
ATOM 1542 N N . TYR A 1 199 ? 6.574 1.651 -20.967 1.00 87.81 199 TYR A N 1
ATOM 1543 C CA . TYR A 1 199 ? 5.197 1.183 -21.141 1.00 87.81 199 TYR A CA 1
ATOM 1544 C C . TYR A 1 199 ? 5.085 -0.340 -20.948 1.00 87.81 199 TYR A C 1
ATOM 1546 O O . TYR A 1 199 ? 4.820 -1.061 -21.909 1.00 87.81 199 TYR A O 1
ATOM 1554 N N . PRO A 1 200 ? 5.293 -0.859 -19.722 1.00 92.19 200 PRO A N 1
ATOM 1555 C CA . PRO A 1 200 ? 5.100 -2.278 -19.430 1.00 92.19 200 PRO A CA 1
ATOM 1556 C C . PRO A 1 200 ? 3.662 -2.730 -19.707 1.00 92.19 200 PRO A C 1
ATOM 1558 O O . PRO A 1 200 ? 2.718 -1.948 -19.555 1.00 92.19 200 PRO A O 1
ATOM 1561 N N . SER A 1 201 ? 3.484 -4.007 -20.050 1.00 93.25 201 SER A N 1
ATOM 1562 C CA . SER A 1 201 ? 2.157 -4.574 -20.311 1.00 93.25 201 SER A CA 1
ATOM 1563 C C . SER A 1 201 ? 1.307 -4.675 -19.034 1.00 93.25 201 SER A C 1
ATOM 1565 O O . SER A 1 201 ? 1.833 -4.704 -17.917 1.00 93.25 201 SER A O 1
ATOM 1567 N N . ASN A 1 202 ? -0.017 -4.807 -19.180 1.00 94.44 202 ASN A N 1
ATOM 1568 C CA . ASN A 1 202 ? -0.909 -5.068 -18.039 1.00 94.44 202 ASN A CA 1
ATOM 1569 C C . ASN A 1 202 ? -0.519 -6.355 -17.295 1.00 94.44 202 ASN A C 1
ATOM 1571 O O . ASN A 1 202 ? -0.601 -6.408 -16.070 1.00 94.44 202 ASN A O 1
ATOM 1575 N N . ALA A 1 203 ? -0.053 -7.377 -18.021 1.00 94.81 203 ALA A N 1
ATOM 1576 C CA . ALA A 1 203 ? 0.399 -8.631 -17.428 1.00 94.81 203 ALA A CA 1
ATOM 1577 C C . ALA A 1 203 ? 1.643 -8.431 -16.549 1.00 94.81 203 ALA A C 1
ATOM 1579 O O . ALA A 1 203 ? 1.692 -8.962 -15.441 1.00 94.81 203 ALA A O 1
ATOM 1580 N N . ASP A 1 204 ? 2.614 -7.628 -16.995 1.00 94.88 204 ASP A N 1
ATOM 1581 C CA . ASP A 1 204 ? 3.815 -7.322 -16.210 1.00 94.88 204 ASP A CA 1
ATOM 1582 C C . ASP A 1 204 ? 3.468 -6.556 -14.920 1.00 94.88 204 ASP A C 1
ATOM 1584 O O . ASP A 1 204 ? 3.927 -6.915 -13.833 1.00 94.88 204 ASP A O 1
ATOM 1588 N N . LYS A 1 205 ? 2.600 -5.537 -15.021 1.00 95.44 205 LYS A N 1
ATOM 1589 C CA . LYS A 1 205 ? 2.125 -4.749 -13.867 1.00 95.44 205 LYS A CA 1
ATOM 1590 C C . LYS A 1 205 ? 1.370 -5.624 -12.860 1.00 95.44 205 LYS A C 1
ATOM 1592 O O . LYS A 1 205 ? 1.615 -5.541 -11.656 1.00 95.44 205 LYS A O 1
ATOM 1597 N N . LEU A 1 206 ? 0.499 -6.506 -13.354 1.00 95.62 206 LEU A N 1
ATOM 1598 C CA . LEU A 1 206 ? -0.272 -7.443 -12.537 1.00 95.62 206 LEU A CA 1
ATOM 1599 C C . LEU A 1 206 ? 0.626 -8.463 -11.829 1.00 95.62 206 LEU A C 1
ATOM 1601 O O . LEU A 1 206 ? 0.447 -8.730 -10.641 1.00 95.62 206 LEU A O 1
ATOM 1605 N N . MET A 1 207 ? 1.611 -9.015 -12.536 1.00 95.81 207 MET A N 1
ATOM 1606 C CA . MET A 1 207 ? 2.594 -9.934 -11.964 1.00 95.81 207 MET A CA 1
ATOM 1607 C C . MET A 1 207 ? 3.394 -9.281 -10.831 1.00 95.81 207 MET A C 1
ATOM 1609 O O . MET A 1 207 ? 3.574 -9.895 -9.775 1.00 95.81 207 MET A O 1
ATOM 1613 N N . LEU A 1 208 ? 3.806 -8.021 -11.000 1.00 96.62 208 LEU A N 1
ATOM 1614 C CA . LEU A 1 208 ? 4.470 -7.257 -9.944 1.00 96.62 208 LEU A CA 1
ATOM 1615 C C . LEU A 1 208 ? 3.550 -7.047 -8.726 1.00 96.62 208 LEU A C 1
ATOM 1617 O O . LEU A 1 208 ? 3.966 -7.323 -7.601 1.00 96.62 208 LEU A O 1
ATOM 1621 N N . ALA A 1 209 ? 2.294 -6.635 -8.931 1.00 95.88 209 ALA A N 1
ATOM 1622 C CA . ALA A 1 209 ? 1.318 -6.444 -7.850 1.00 95.88 209 ALA A CA 1
ATOM 1623 C C . ALA A 1 209 ? 1.050 -7.732 -7.047 1.00 95.88 209 ALA A C 1
ATOM 1625 O O . ALA A 1 209 ? 1.070 -7.732 -5.810 1.00 95.88 209 ALA A O 1
ATOM 1626 N N . LYS A 1 210 ? 0.855 -8.859 -7.742 1.00 95.88 210 LYS A N 1
ATOM 1627 C CA . LYS A 1 210 ? 0.668 -10.174 -7.110 1.00 95.88 210 LYS A CA 1
ATOM 1628 C C . LYS A 1 210 ? 1.920 -10.628 -6.360 1.00 95.88 210 LYS A C 1
ATOM 1630 O O . LYS A 1 210 ? 1.814 -11.170 -5.263 1.00 95.88 210 LYS A O 1
ATOM 1635 N N . SER A 1 211 ? 3.105 -10.368 -6.906 1.00 97.12 211 SER A N 1
ATOM 1636 C CA . SER A 1 211 ? 4.372 -10.705 -6.248 1.00 97.12 211 SER A CA 1
ATOM 1637 C C . SER A 1 211 ? 4.573 -9.906 -4.959 1.00 97.12 211 SER A C 1
ATOM 1639 O O . SER A 1 211 ? 4.926 -10.492 -3.938 1.00 97.12 211 SER A O 1
ATOM 1641 N N . ILE A 1 212 ? 4.270 -8.602 -4.964 1.00 96.06 212 ILE A N 1
ATOM 1642 C CA . ILE A 1 212 ? 4.329 -7.752 -3.763 1.00 96.06 212 ILE A CA 1
ATOM 1643 C C . ILE A 1 212 ? 3.436 -8.316 -2.653 1.00 96.06 212 ILE A C 1
ATOM 1645 O O . ILE A 1 212 ? 3.910 -8.552 -1.546 1.00 96.06 212 ILE A O 1
ATOM 1649 N N . THR A 1 213 ? 2.165 -8.588 -2.950 1.00 94.75 213 THR A N 1
ATOM 1650 C CA . THR A 1 213 ? 1.210 -9.103 -1.948 1.00 94.75 213 THR A CA 1
ATOM 1651 C C . THR A 1 213 ? 1.483 -10.546 -1.523 1.00 94.75 213 THR A C 1
ATOM 1653 O O . THR A 1 213 ? 1.037 -10.964 -0.456 1.00 94.75 213 THR A O 1
ATOM 1656 N N . THR A 1 214 ? 2.236 -11.303 -2.323 1.00 95.88 214 THR A N 1
ATOM 1657 C CA . THR A 1 214 ? 2.716 -12.642 -1.957 1.00 95.88 214 THR A CA 1
ATOM 1658 C C . THR A 1 214 ? 3.861 -12.573 -0.945 1.00 95.88 214 THR A C 1
ATOM 1660 O O . THR A 1 214 ? 3.861 -13.335 0.016 1.00 95.88 214 THR A O 1
ATOM 1663 N N . ILE A 1 215 ? 4.822 -11.661 -1.135 1.00 96.38 215 ILE A N 1
ATOM 1664 C CA . ILE A 1 215 ? 5.974 -11.491 -0.228 1.00 96.38 215 ILE A CA 1
ATOM 1665 C C . ILE A 1 215 ? 5.558 -10.780 1.061 1.00 96.38 215 ILE A C 1
ATOM 1667 O O . ILE A 1 215 ? 6.009 -11.142 2.145 1.00 96.38 215 ILE A O 1
ATOM 1671 N N . PHE A 1 216 ? 4.666 -9.796 0.947 1.00 94.38 216 PHE A N 1
ATOM 1672 C CA . PHE A 1 216 ? 4.203 -8.976 2.060 1.00 94.38 216 PHE A CA 1
ATOM 1673 C C . PHE A 1 216 ? 2.686 -9.132 2.270 1.00 94.38 216 PHE A C 1
ATOM 1675 O O . PHE A 1 216 ? 1.921 -8.223 1.934 1.00 94.38 216 PHE A O 1
ATOM 1682 N N . PRO A 1 217 ? 2.214 -10.268 2.828 1.00 91.88 217 PRO A N 1
ATOM 1683 C CA . PRO A 1 217 ? 0.791 -10.510 3.054 1.00 91.88 217 PRO A CA 1
ATOM 1684 C C . PRO A 1 217 ? 0.053 -9.417 3.832 1.00 91.88 217 PRO A C 1
ATOM 1686 O O . PRO A 1 217 ? -1.138 -9.231 3.607 1.00 91.88 217 PRO A O 1
ATOM 1689 N N . SER A 1 218 ? 0.718 -8.670 4.722 1.00 86.94 218 SER A N 1
ATOM 1690 C CA . SER A 1 218 ? 0.065 -7.580 5.464 1.00 86.94 218 SER A CA 1
ATOM 1691 C C . SER A 1 218 ? -0.259 -6.344 4.614 1.00 86.94 218 SER A C 1
ATOM 1693 O O . SER A 1 218 ? -1.035 -5.501 5.058 1.00 86.94 218 SER A O 1
ATOM 1695 N N . LEU A 1 219 ? 0.269 -6.258 3.386 1.00 88.69 219 LEU A N 1
ATOM 1696 C CA . LEU A 1 219 ? -0.100 -5.244 2.387 1.00 88.69 219 LEU A CA 1
ATOM 1697 C C . LEU A 1 219 ? -1.296 -5.668 1.526 1.00 88.69 219 LEU A C 1
ATOM 1699 O O . LEU A 1 219 ? -1.766 -4.905 0.687 1.00 88.69 219 LEU A O 1
ATOM 1703 N N . LYS A 1 220 ? -1.769 -6.908 1.676 1.00 87.69 220 LYS A N 1
ATOM 1704 C CA . LYS A 1 220 ? -2.911 -7.419 0.928 1.00 87.69 220 LYS A CA 1
ATOM 1705 C C . LYS A 1 220 ? -4.195 -6.863 1.534 1.00 87.69 220 LYS A C 1
ATOM 1707 O O . LYS A 1 220 ? -4.617 -7.296 2.605 1.00 87.69 220 LYS A O 1
ATOM 1712 N N . ILE A 1 221 ? -4.833 -5.929 0.839 1.00 79.94 221 ILE A N 1
ATOM 1713 C CA . ILE A 1 221 ? -6.027 -5.247 1.345 1.00 79.94 221 ILE A CA 1
ATOM 1714 C C . ILE A 1 221 ? -7.242 -5.700 0.555 1.00 79.94 221 ILE A C 1
ATOM 1716 O O . ILE A 1 221 ? -7.415 -5.367 -0.613 1.00 79.94 221 ILE A O 1
ATOM 1720 N N . LYS A 1 222 ? -8.108 -6.460 1.222 1.00 79.38 222 LYS A N 1
ATOM 1721 C CA . LYS A 1 222 ? -9.405 -6.868 0.689 1.00 79.38 222 LYS A CA 1
ATOM 1722 C C . LYS A 1 222 ? -10.488 -5.976 1.278 1.00 79.38 222 LYS A C 1
ATOM 1724 O O . LYS A 1 222 ? -10.865 -6.148 2.431 1.00 79.38 222 LYS A O 1
ATOM 1729 N N . ILE A 1 223 ? -10.954 -5.008 0.491 1.00 63.22 223 ILE A N 1
ATOM 1730 C CA . ILE A 1 223 ? -12.058 -4.117 0.889 1.00 63.22 223 ILE A CA 1
ATOM 1731 C C . ILE A 1 223 ? -13.419 -4.789 0.657 1.00 63.22 223 ILE A C 1
ATOM 1733 O O . ILE A 1 223 ? -14.355 -4.566 1.415 1.00 63.22 223 ILE A O 1
ATOM 1737 N N . GLN A 1 224 ? -13.528 -5.621 -0.380 1.00 60.47 224 GLN A N 1
ATOM 1738 C CA . GLN A 1 224 ? -14.735 -6.371 -0.728 1.00 60.47 224 GLN A CA 1
ATOM 1739 C C . GLN A 1 224 ? -14.389 -7.855 -0.863 1.00 60.47 224 GLN A C 1
ATOM 1741 O O . GLN A 1 224 ? -13.255 -8.193 -1.209 1.00 60.47 224 GLN A O 1
ATOM 1746 N N . GLU A 1 225 ? -15.362 -8.738 -0.630 1.00 60.59 225 GLU A N 1
ATOM 1747 C CA . GLU A 1 225 ? -15.174 -10.195 -0.732 1.00 60.59 225 GLU A CA 1
ATOM 1748 C C . GLU A 1 225 ? -14.682 -10.637 -2.120 1.00 60.59 225 GLU A C 1
ATOM 1750 O O . GLU A 1 225 ? -13.937 -11.611 -2.229 1.00 60.59 225 GLU A O 1
ATOM 1755 N N . ALA A 1 226 ? -15.033 -9.880 -3.166 1.00 63.50 226 ALA A N 1
ATOM 1756 C CA . ALA A 1 226 ? -14.648 -10.149 -4.548 1.00 63.50 226 ALA A CA 1
ATOM 1757 C C . ALA A 1 226 ? -13.198 -9.758 -4.901 1.00 63.50 226 ALA A C 1
ATOM 1759 O O . ALA A 1 226 ? -12.689 -10.226 -5.917 1.00 63.50 226 ALA A O 1
ATOM 1760 N N . ASN A 1 227 ? -12.520 -8.936 -4.090 1.00 80.38 227 ASN A N 1
ATOM 1761 C CA . ASN A 1 227 ? -11.169 -8.468 -4.410 1.00 80.38 227 ASN A CA 1
ATOM 1762 C C . ASN A 1 227 ? -10.109 -9.489 -3.972 1.00 80.38 227 ASN A C 1
ATOM 1764 O O . ASN A 1 227 ? -10.137 -10.050 -2.867 1.00 80.38 227 ASN A O 1
ATOM 1768 N N . GLU A 1 228 ? -9.115 -9.713 -4.829 1.00 85.50 228 GLU A N 1
ATOM 1769 C CA . GLU A 1 228 ? -7.991 -10.590 -4.524 1.00 85.50 228 GLU A CA 1
ATOM 1770 C C . GLU A 1 228 ? -7.014 -9.925 -3.549 1.00 85.50 228 GLU A C 1
ATOM 1772 O O . GLU A 1 228 ? -6.349 -10.642 -2.805 1.00 85.50 228 GLU A O 1
ATOM 1777 N N . GLY A 1 229 ? -6.986 -8.595 -3.469 1.00 87.44 229 GLY A N 1
ATOM 1778 C CA . GLY A 1 229 ? -6.263 -7.789 -2.485 1.00 87.44 229 GLY A CA 1
ATOM 1779 C C . GLY A 1 229 ? -4.947 -7.183 -2.978 1.00 87.44 229 GLY A C 1
ATOM 1780 O O . GLY A 1 229 ? -4.164 -6.697 -2.163 1.00 87.44 229 GLY A O 1
ATOM 1781 N N . PHE A 1 230 ? -4.683 -7.233 -4.286 1.00 91.50 230 PHE A N 1
ATOM 1782 C CA . PHE A 1 230 ? -3.515 -6.620 -4.937 1.00 91.50 230 PHE A CA 1
ATOM 1783 C C . PHE A 1 230 ? -3.868 -5.352 -5.724 1.00 91.50 230 PHE A C 1
ATOM 1785 O O . PHE A 1 230 ? -2.970 -4.646 -6.180 1.00 91.50 230 PHE A O 1
ATOM 1792 N N . GLU A 1 231 ? -5.157 -5.069 -5.905 1.00 90.75 231 GLU A N 1
ATOM 1793 C CA . GLU A 1 231 ? -5.699 -4.075 -6.832 1.00 90.75 231 GLU A CA 1
ATOM 1794 C C . GLU A 1 231 ? -5.239 -2.650 -6.484 1.00 90.75 231 GLU A C 1
ATOM 1796 O O . GLU A 1 231 ? -5.081 -1.808 -7.360 1.00 90.75 231 GLU A O 1
ATOM 1801 N N . HIS A 1 232 ? -4.901 -2.398 -5.216 1.00 87.69 232 HIS A N 1
ATOM 1802 C CA . HIS A 1 232 ? -4.275 -1.148 -4.776 1.00 87.69 232 HIS A CA 1
ATOM 1803 C C . HIS A 1 232 ? -2.895 -0.913 -5.420 1.00 87.69 232 HIS A C 1
ATOM 1805 O O . HIS A 1 232 ? -2.538 0.217 -5.761 1.00 87.69 232 HIS A O 1
ATOM 1811 N N . PHE A 1 233 ? -2.117 -1.979 -5.642 1.00 91.56 233 PHE A N 1
ATOM 1812 C CA . PHE A 1 233 ? -0.854 -1.920 -6.384 1.00 91.56 233 PHE A CA 1
ATOM 1813 C C . PHE A 1 233 ? -1.079 -1.764 -7.873 1.00 91.56 233 PHE A C 1
ATOM 1815 O O . PHE A 1 233 ? -0.419 -0.928 -8.500 1.00 91.56 233 PHE A O 1
ATOM 1822 N N . TYR A 1 234 ? -2.010 -2.537 -8.415 1.00 93.50 234 TYR A N 1
ATOM 1823 C CA . TYR A 1 234 ? -2.436 -2.400 -9.791 1.00 93.50 234 TYR A CA 1
ATOM 1824 C C . TYR A 1 234 ? -3.786 -3.078 -10.016 1.00 93.50 234 TYR A C 1
ATOM 1826 O O . TYR A 1 234 ? -3.902 -4.293 -9.841 1.00 93.50 234 TYR A O 1
ATOM 1834 N N . ASP A 1 235 ? -4.770 -2.303 -10.456 1.00 91.56 235 ASP A N 1
ATOM 1835 C CA . ASP A 1 235 ? -6.058 -2.809 -10.912 1.00 91.56 235 ASP A CA 1
ATOM 1836 C C . ASP A 1 235 ? -6.068 -2.875 -12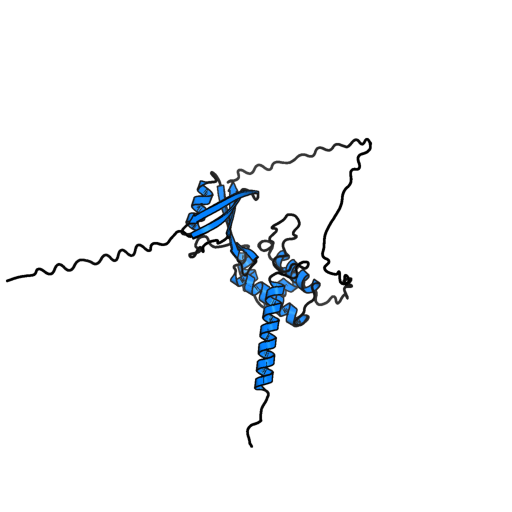.451 1.00 91.56 235 ASP A C 1
ATOM 1838 O O . ASP A 1 235 ? -6.028 -1.827 -13.108 1.00 91.56 235 ASP A O 1
ATOM 1842 N N . PRO A 1 236 ? -6.131 -4.080 -13.051 1.00 90.69 236 PRO A N 1
ATOM 1843 C CA . PRO A 1 236 ? -6.167 -4.230 -14.500 1.00 90.69 236 PRO A CA 1
ATOM 1844 C C . PRO A 1 236 ? -7.474 -3.737 -15.136 1.00 90.69 236 PRO A C 1
ATOM 1846 O O . PRO A 1 236 ? -7.478 -3.506 -16.341 1.00 90.69 236 PRO A O 1
ATOM 1849 N N . VAL A 1 237 ? -8.565 -3.592 -14.372 1.00 89.38 237 VAL A N 1
ATOM 1850 C CA . VAL A 1 237 ? -9.867 -3.136 -14.887 1.00 89.38 237 VAL A CA 1
ATOM 1851 C C . VAL A 1 237 ? -9.888 -1.619 -15.029 1.00 89.38 237 VAL A C 1
ATOM 1853 O O . VAL A 1 237 ? -10.256 -1.099 -16.079 1.00 89.38 237 VAL A O 1
ATOM 1856 N N . SER A 1 238 ? -9.488 -0.896 -13.983 1.00 87.69 238 SER A N 1
ATOM 1857 C CA . SER A 1 238 ? -9.497 0.572 -13.985 1.00 87.69 238 SER A CA 1
ATOM 1858 C C . SER A 1 238 ? -8.175 1.207 -14.429 1.00 87.69 238 SER A C 1
ATOM 1860 O O . SER A 1 238 ? -8.099 2.430 -14.543 1.00 87.69 238 SER A O 1
ATOM 1862 N N . HIS A 1 239 ? -7.133 0.403 -14.672 1.00 88.44 239 HIS A N 1
ATOM 1863 C CA . HIS A 1 239 ? -5.767 0.865 -14.941 1.00 88.44 239 HIS A CA 1
ATOM 1864 C C . HIS A 1 239 ? -5.291 1.883 -13.901 1.00 88.44 239 HIS A C 1
ATOM 1866 O O . HIS A 1 239 ? -4.753 2.940 -14.231 1.00 88.44 239 HIS A 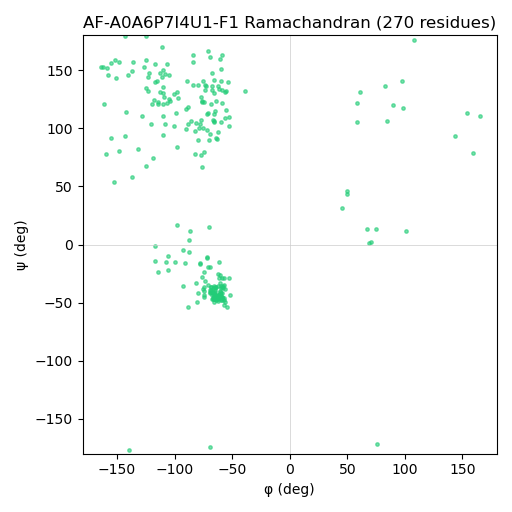O 1
ATOM 1872 N N . CYS A 1 240 ? -5.524 1.588 -12.626 1.00 85.75 240 CYS A N 1
ATOM 1873 C CA . CYS A 1 240 ? -5.112 2.448 -11.528 1.00 85.75 240 CYS A CA 1
ATOM 1874 C C . CYS A 1 240 ? -4.255 1.685 -10.511 1.00 85.75 240 CYS A C 1
ATOM 1876 O O . CYS A 1 240 ? -3.937 0.510 -10.693 1.00 85.75 240 CYS A O 1
ATOM 1878 N N . GLY A 1 241 ? -3.818 2.390 -9.471 1.00 88.31 241 GLY A N 1
ATOM 1879 C CA . GLY A 1 241 ? -2.926 1.866 -8.444 1.00 88.31 241 GLY A CA 1
ATOM 1880 C C . GLY A 1 241 ? -1.513 2.432 -8.531 1.00 88.31 241 GLY A C 1
ATOM 1881 O O . GLY A 1 241 ? -1.159 3.215 -9.422 1.00 88.31 241 GLY A O 1
ATOM 1882 N N . PHE A 1 242 ? -0.690 2.052 -7.564 1.00 89.94 242 PHE A N 1
ATOM 1883 C CA . PHE A 1 242 ? 0.655 2.602 -7.396 1.00 89.94 242 PHE A CA 1
ATOM 1884 C C . PHE A 1 242 ? 1.588 2.395 -8.556 1.00 89.94 242 PHE A C 1
ATOM 1886 O O . PHE A 1 242 ? 2.371 3.288 -8.878 1.00 89.94 242 PHE A O 1
ATOM 1893 N N . ILE A 1 243 ? 1.564 1.190 -9.118 1.00 93.00 243 ILE A N 1
ATOM 1894 C CA . ILE A 1 243 ? 2.466 0.820 -10.196 1.00 93.00 243 ILE A CA 1
ATOM 1895 C C . ILE A 1 243 ? 2.167 1.737 -11.381 1.00 93.00 243 ILE A C 1
ATOM 1897 O O . ILE A 1 243 ? 3.087 2.344 -11.926 1.00 93.00 243 ILE A O 1
ATOM 1901 N N . GLU A 1 244 ? 0.885 1.955 -11.690 1.00 91.69 244 GLU A N 1
ATOM 1902 C CA . GLU A 1 244 ? 0.466 2.877 -12.745 1.00 91.69 244 GLU A CA 1
ATOM 1903 C C . GLU A 1 244 ? 0.839 4.332 -12.436 1.00 91.69 244 GLU A C 1
ATOM 1905 O O . GLU A 1 244 ? 1.399 5.035 -13.279 1.00 91.69 244 GLU A O 1
ATOM 1910 N N . LEU A 1 245 ? 0.549 4.809 -11.221 1.00 88.62 245 LEU A N 1
ATOM 1911 C CA . LEU A 1 245 ? 0.870 6.178 -10.813 1.00 88.62 245 LEU A CA 1
ATOM 1912 C C . LEU A 1 245 ? 2.379 6.442 -10.884 1.00 88.62 245 LEU A C 1
ATOM 1914 O O . LEU A 1 245 ? 2.820 7.480 -11.379 1.00 88.62 245 LEU A O 1
ATOM 1918 N N . LYS A 1 246 ? 3.186 5.484 -10.424 1.00 89.88 246 LYS A N 1
ATOM 1919 C CA . LYS A 1 246 ? 4.638 5.611 -10.440 1.00 89.88 246 LYS A CA 1
ATOM 1920 C C . LYS A 1 246 ? 5.189 5.573 -11.862 1.00 89.88 246 LYS A C 1
ATOM 1922 O O . LYS A 1 246 ? 6.066 6.381 -12.159 1.00 89.88 246 LYS A O 1
ATOM 1927 N N . LEU A 1 247 ? 4.673 4.699 -12.728 1.00 90.19 247 LEU A N 1
ATOM 1928 C CA . LEU A 1 247 ? 5.055 4.641 -14.142 1.00 90.19 247 LEU A CA 1
ATOM 1929 C C . LEU A 1 247 ? 4.758 5.958 -14.867 1.00 90.19 247 LEU A C 1
ATOM 1931 O O . LEU A 1 247 ? 5.648 6.476 -15.539 1.00 90.19 247 LEU A O 1
ATOM 1935 N N . ARG A 1 248 ? 3.574 6.554 -14.660 1.00 85.56 248 ARG A N 1
ATOM 1936 C CA . ARG A 1 248 ? 3.230 7.878 -15.214 1.00 85.56 248 ARG A CA 1
ATOM 1937 C C . ARG A 1 248 ? 4.234 8.951 -14.791 1.00 85.56 248 ARG A C 1
ATOM 1939 O O . ARG A 1 248 ? 4.821 9.617 -15.641 1.00 85.56 248 ARG A O 1
ATOM 1946 N N . ASN A 1 249 ? 4.530 9.035 -13.494 1.00 80.44 249 ASN A N 1
ATOM 1947 C CA . ASN A 1 249 ? 5.480 10.020 -12.966 1.00 80.44 249 ASN A CA 1
ATOM 1948 C C . ASN A 1 249 ? 6.916 9.788 -13.471 1.00 80.44 249 ASN A C 1
ATOM 1950 O O . ASN A 1 249 ? 7.662 10.742 -13.708 1.00 80.44 249 ASN A O 1
ATOM 1954 N N . CYS A 1 250 ? 7.322 8.525 -13.627 1.00 71.75 250 CYS A N 1
ATOM 1955 C CA . CYS A 1 250 ? 8.618 8.155 -14.193 1.00 71.75 250 CYS A CA 1
ATOM 1956 C C . CYS A 1 250 ? 8.719 8.554 -15.670 1.00 71.75 250 CYS A C 1
ATOM 1958 O O . CYS A 1 250 ? 9.719 9.159 -16.051 1.00 71.75 250 CYS A O 1
ATOM 1960 N N . GLY A 1 251 ? 7.685 8.283 -16.471 1.00 64.50 251 GLY A N 1
ATOM 1961 C CA . GLY A 1 251 ? 7.617 8.694 -17.873 1.00 64.50 251 GLY A CA 1
ATOM 1962 C C . GLY A 1 251 ? 7.697 10.212 -18.030 1.00 64.50 251 GLY A C 1
ATOM 1963 O O . GLY A 1 251 ? 8.529 10.707 -18.784 1.00 64.50 251 GLY A O 1
ATOM 1964 N N . GLU A 1 252 ? 6.917 10.969 -17.256 1.00 61.44 252 GLU A N 1
ATOM 1965 C CA . GLU A 1 252 ? 6.946 12.437 -17.298 1.00 61.44 252 GLU A CA 1
ATOM 1966 C C . GLU A 1 252 ? 8.310 13.021 -16.919 1.00 61.44 252 GLU A C 1
ATOM 1968 O O . GLU A 1 252 ? 8.808 13.934 -17.578 1.00 61.44 252 GLU A O 1
ATOM 1973 N N . THR A 1 253 ? 8.925 12.508 -15.852 1.00 62.31 253 THR A N 1
ATOM 1974 C CA . THR A 1 253 ? 10.233 12.993 -15.387 1.00 62.31 253 THR A CA 1
ATOM 1975 C C . THR A 1 253 ? 11.320 12.674 -16.405 1.00 62.31 253 THR A C 1
ATOM 1977 O O . THR A 1 253 ? 12.164 13.518 -16.695 1.00 62.31 253 THR A O 1
ATOM 1980 N N . PHE A 1 254 ? 11.287 11.474 -16.984 1.00 64.31 254 PHE A N 1
ATOM 1981 C CA . PHE A 1 254 ? 12.274 11.066 -17.971 1.00 64.31 254 PHE A CA 1
ATOM 1982 C C . PHE A 1 254 ? 12.129 11.839 -19.283 1.00 64.31 254 PHE A C 1
ATOM 1984 O O . PHE A 1 254 ? 13.137 12.275 -19.828 1.00 64.31 254 PHE A O 1
ATOM 1991 N N . MET A 1 255 ? 10.901 12.089 -19.755 1.00 65.69 255 MET A N 1
ATOM 1992 C CA . MET A 1 255 ? 10.670 12.943 -20.927 1.00 65.69 255 MET A CA 1
ATOM 1993 C C . MET A 1 255 ? 11.194 14.360 -20.687 1.00 65.69 255 MET A C 1
ATOM 1995 O O . MET A 1 255 ? 11.931 14.880 -21.517 1.00 65.69 255 MET A O 1
ATOM 1999 N N . LYS A 1 256 ? 10.940 14.941 -19.506 1.00 67.06 256 LYS A N 1
ATOM 2000 C CA . LYS A 1 256 ? 11.493 16.252 -19.125 1.00 67.06 256 LYS A CA 1
ATOM 2001 C C . LYS A 1 256 ? 13.024 16.262 -19.106 1.00 67.06 256 LYS A C 1
ATOM 2003 O O . LYS A 1 256 ? 13.624 17.217 -19.586 1.00 67.06 256 LYS A O 1
ATOM 2008 N N . ILE A 1 257 ? 13.662 15.217 -18.572 1.00 70.12 257 ILE A N 1
ATOM 2009 C CA . ILE A 1 257 ? 15.130 15.095 -18.558 1.00 70.12 257 ILE A CA 1
ATOM 2010 C C . ILE A 1 257 ? 15.674 14.937 -19.979 1.00 70.12 257 ILE A C 1
ATOM 2012 O O . ILE A 1 257 ? 16.623 15.624 -20.341 1.00 70.12 257 ILE A O 1
ATOM 2016 N N . ARG A 1 258 ? 15.066 14.075 -20.800 1.00 68.56 258 ARG A N 1
ATOM 2017 C CA . ARG A 1 258 ? 15.454 13.873 -22.201 1.00 68.56 258 ARG A CA 1
ATOM 2018 C C . ARG A 1 258 ? 15.356 15.176 -22.989 1.00 68.56 258 ARG A C 1
ATOM 2020 O O . ARG A 1 258 ? 16.285 15.513 -23.711 1.00 68.56 258 ARG A O 1
ATOM 2027 N N . ASP A 1 259 ? 14.267 15.914 -22.819 1.00 71.19 259 ASP A N 1
ATOM 2028 C CA . ASP A 1 259 ? 14.058 17.187 -23.503 1.00 71.19 259 ASP A CA 1
ATOM 2029 C C . ASP A 1 259 ? 15.037 18.259 -22.983 1.00 71.19 259 ASP A C 1
ATOM 2031 O O . ASP A 1 259 ? 15.564 19.045 -23.765 1.00 71.19 259 ASP A O 1
ATOM 2035 N N . ALA A 1 260 ? 15.363 18.268 -21.684 1.00 71.69 260 ALA A N 1
ATOM 2036 C CA . ALA A 1 260 ? 16.392 19.148 -21.125 1.00 71.69 260 ALA A CA 1
ATOM 2037 C C . ALA A 1 260 ? 17.801 18.829 -21.660 1.00 71.69 260 ALA A C 1
ATOM 2039 O O . ALA A 1 260 ? 18.547 19.752 -21.977 1.00 71.69 260 ALA A O 1
ATOM 2040 N N . ILE A 1 261 ? 18.151 17.545 -21.804 1.00 73.56 261 ILE A N 1
ATOM 2041 C CA . ILE A 1 261 ? 19.425 17.103 -22.393 1.00 73.56 261 ILE A CA 1
ATOM 2042 C C . ILE A 1 261 ? 19.480 17.476 -23.879 1.00 73.56 261 ILE A C 1
ATOM 2044 O O . ILE A 1 261 ? 20.446 18.098 -24.306 1.00 73.56 261 ILE A O 1
ATOM 2048 N N . ALA A 1 262 ? 18.422 17.202 -24.647 1.00 71.56 262 ALA A N 1
ATOM 2049 C CA . ALA A 1 262 ? 18.347 17.567 -26.063 1.00 71.56 262 ALA A CA 1
ATOM 2050 C C . ALA A 1 262 ? 18.461 19.088 -26.288 1.00 71.56 262 ALA A C 1
ATOM 2052 O O . ALA A 1 262 ? 19.091 19.529 -27.246 1.00 71.56 262 ALA A O 1
ATOM 2053 N N . ASN A 1 263 ? 17.899 19.897 -25.383 1.00 70.06 263 ASN A N 1
ATOM 2054 C CA . ASN A 1 263 ? 18.041 21.354 -25.415 1.00 70.06 263 ASN A CA 1
ATOM 2055 C C . ASN A 1 263 ? 19.440 21.831 -24.979 1.00 70.06 263 ASN A C 1
ATOM 2057 O O . ASN A 1 263 ? 19.911 22.854 -25.471 1.00 70.06 263 ASN A O 1
ATOM 2061 N N . ALA A 1 264 ? 20.115 21.112 -24.077 1.00 70.44 264 ALA A N 1
ATOM 2062 C CA . ALA A 1 264 ? 21.480 21.424 -23.645 1.00 70.44 264 ALA A CA 1
ATOM 2063 C C . ALA A 1 264 ? 22.545 21.024 -24.686 1.00 70.44 264 ALA A C 1
ATOM 2065 O O . ALA A 1 264 ? 23.594 21.659 -24.770 1.00 70.44 264 ALA A O 1
ATOM 2066 N N . GLU A 1 265 ? 22.267 20.008 -25.505 1.00 64.12 265 GLU A N 1
ATOM 2067 C CA . GLU A 1 265 ? 23.139 19.513 -26.579 1.00 64.12 265 GLU A CA 1
ATOM 2068 C C . GLU A 1 265 ? 22.965 20.253 -27.918 1.00 64.12 265 GLU A C 1
ATOM 2070 O O . GLU A 1 265 ? 23.510 19.819 -28.931 1.00 64.12 265 GLU A O 1
ATOM 2075 N N . SER A 1 266 ? 22.255 21.387 -27.947 1.00 51.47 266 SER A N 1
ATOM 2076 C CA . SER A 1 266 ? 22.169 22.259 -29.125 1.00 51.47 266 SER A CA 1
ATOM 2077 C C . SER A 1 266 ? 23.160 23.432 -29.026 1.00 51.47 266 SER A C 1
ATOM 2079 O O . SER A 1 266 ? 22.766 24.531 -28.621 1.00 51.47 266 SER A O 1
ATOM 2081 N N . PRO A 1 267 ? 24.445 23.276 -29.407 1.00 61.59 267 PRO A N 1
ATOM 2082 C CA . PRO A 1 267 ? 25.345 24.405 -29.520 1.00 61.59 267 PRO A CA 1
ATOM 2083 C C . PRO A 1 267 ? 25.107 25.150 -30.846 1.00 61.59 267 PRO A C 1
ATOM 2085 O O . PRO A 1 267 ? 25.043 24.556 -31.919 1.00 61.59 267 PRO A O 1
ATOM 2088 N N . VAL A 1 268 ? 25.109 26.482 -30.741 1.00 57.25 268 VAL A N 1
ATOM 2089 C CA . VAL A 1 268 ? 25.265 27.484 -31.814 1.00 57.25 268 VAL A CA 1
ATOM 2090 C C . VAL A 1 268 ? 24.002 27.869 -32.595 1.00 57.25 268 VAL A C 1
ATOM 2092 O O . VAL A 1 268 ? 23.608 27.189 -33.533 1.00 57.25 268 VAL A O 1
ATOM 2095 N N . ARG A 1 269 ? 23.498 29.084 -32.318 1.00 52.97 269 ARG A N 1
ATOM 2096 C CA . ARG A 1 269 ? 23.443 30.196 -33.296 1.00 52.97 269 ARG A CA 1
ATOM 2097 C C . ARG A 1 269 ? 23.420 31.548 -32.578 1.00 52.97 269 ARG A C 1
ATOM 2099 O O . ARG A 1 269 ? 22.358 32.059 -32.250 1.00 52.97 269 ARG A O 1
ATOM 2106 N N . LEU A 1 270 ? 24.600 32.122 -32.349 1.00 50.00 270 LEU A N 1
ATOM 2107 C CA . LEU A 1 270 ? 24.764 33.572 -32.191 1.00 50.00 270 LEU A CA 1
ATOM 2108 C C . LEU A 1 270 ? 26.227 33.944 -32.445 1.00 50.00 270 LEU A C 1
ATOM 2110 O O . LEU A 1 270 ? 27.019 34.123 -31.528 1.00 50.00 270 LEU A O 1
ATOM 2114 N N . LEU A 1 271 ? 26.564 33.980 -33.731 1.00 51.94 271 LEU A N 1
ATOM 2115 C CA . LEU A 1 271 ? 27.638 34.780 -34.313 1.00 51.94 271 LEU A CA 1
ATOM 2116 C C . LEU A 1 271 ? 27.175 35.142 -35.730 1.00 51.94 271 LEU A C 1
ATOM 2118 O O . LEU A 1 271 ? 27.542 34.466 -36.685 1.00 51.94 271 LEU A O 1
ATOM 2122 N N . GLU A 1 272 ? 26.319 36.159 -35.823 1.00 48.06 272 GLU A N 1
ATOM 2123 C CA . GLU A 1 272 ? 26.216 37.088 -36.960 1.00 48.06 272 GLU A CA 1
ATOM 2124 C C . GLU A 1 272 ? 25.936 38.487 -36.407 1.00 48.06 272 GLU A C 1
ATOM 2126 O O . GLU A 1 272 ? 25.111 38.588 -35.467 1.00 48.06 272 GLU A O 1
#

Sequence (272 aa):
MEGASLGLHHYQSNTQDNLQPSKVLVTTFKDKTEVAKNIFHVNSAKDLIDQSLAQQTGCVLDRLLKYNTDFMEYIDVDMNEEELKDLDRYHIFLSTQGTQVECVEANQNQAQPHTEGAGGQWETEPSASEACQSGPLEKCQGENDGVHRFDAANLVVLINNKAPSVLAEYEKSGTLSLASRKLLVRTGVSDLVERRGFYPSNADKLMLAKSITTIFPSLKIKIQEANEGFEHFYDPVSHCGFIELKLRNCGETFMKIRDAIANAESPVRLLE

Nearest PDB structures (foldseek):
  2kan-assembly1_A  TM=4.396E-01  e=1.484E-02  Arabidopsis thaliana
  5xqm-assembly1_A  TM=4.498E-01  e=5.572E-02  Caenorhabditis elegans
  2n1a-assembly1_A  TM=4.805E-01  e=3.188E-01  Homo sapiens
  2khm-assembly1_B  TM=3.335E-01  e=2.506E-01  Araneus diadematus
  2m0m-assembly1_B  TM=4.675E-01  e=3.329E+00  Trichonephila antipodiana

Secondary structure (DSSP, 8-state):
-------------------PPEEEEEEEEETTEEEEEEEEEESSHHHHHHHHHHTSTTEEEEEEEEEETTTTEEEE--TT-----TT-EEEEEEEE-------------------------------------------------TT----HHHHHHHHHHH-HHHHHHHHHHSS--HHHHHHHHHHHHHHHHHHH-SS--HHHHHHHHHHHHHH-GGG---SSTT--S-TTT-BTTTTBSHHHHHHHHHHHHHHHHHHHHHHHT-------

Solvent-accessible surface area (backbone atoms only — not comparable to full-atom values): 17146 Å² total; per-residue (Å²): 135,80,88,82,84,88,79,81,75,82,81,76,81,79,78,74,75,82,73,73,55,28,44,27,38,37,38,36,24,49,74,87,40,81,74,49,77,48,79,44,73,32,83,38,50,52,52,48,49,53,58,54,43,72,77,39,83,74,46,46,84,74,46,48,25,38,57,36,77,95,55,73,39,73,40,77,52,67,67,78,50,90,74,75,47,71,66,40,39,34,42,39,36,29,33,63,74,70,80,84,74,85,80,80,84,78,86,81,90,83,83,85,87,87,85,87,83,84,88,85,89,84,88,84,88,84,89,77,90,84,88,80,86,85,74,81,83,79,75,85,75,79,81,86,66,93,84,72,67,61,38,46,70,56,49,50,56,48,34,58,75,78,42,43,64,47,57,57,46,28,75,74,68,66,45,70,53,71,68,43,50,56,48,50,54,50,54,55,47,51,54,44,32,76,75,53,39,83,71,58,52,72,66,57,49,43,32,45,21,50,21,50,31,66,75,39,56,76,69,40,59,61,91,47,95,88,50,94,17,32,44,56,38,30,24,87,87,78,68,37,33,52,56,48,54,49,42,54,54,49,46,55,52,49,51,54,50,51,52,51,49,59,61,70,70,60,80,84,91,86,88,131

Radius of gyration: 28.88 Å; Cα contacts (8 Å, |Δi|>4): 292; chains: 1; bounding box: 75×97×81 Å

pLDDT: mean 72.76, std 24.38, range [24.45, 97.5]

Mean predicted aligned error: 17.25 Å